Protein AF-0000000082892332 (afdb_homodimer)

Radius of gyration: 16.57 Å; Cα contacts (8 Å, |Δi|>4): 359; chains: 2; bounding box: 35×55×34 Å

Foldseek 3Di:
DPPPDWDKFWPDFQADPVVVVVLVVQLVVLVVVDPDQVSSQVSSQVVCCVPPNDDKGKGKALDDDDDDDADGNFWTWMDINRMIMIMGHHDD/DPPPDWDKFWPDFQADPVVVVVLVVQLVVLVVVDPDQVSSQVSSQVVCCVPPNDDKGKGKALDDDDDDDADGNFWTWMDINNMIMIMGHHDD

Nearest PDB structures (foldseek):
  4d07-assembly1_A-2  TM=9.884E-01  e=2.102E-11  Homo sapiens
  7y8w-assembly1_B  TM=9.899E-01  e=2.714E-11  Caenorhabditis elegans
  3brl-assembly1_A-2  TM=9.811E-01  e=4.826E-11  Drosophila melanogaster
  7y8w-assembly4_R  TM=9.835E-01  e=5.846E-11  Caenorhabditis elegans
  3rjs-assembly1_A-2  TM=9.698E-01  e=1.259E-10  Toxoplasma gondii

InterPro domains:
  IPR001372 Dynein light chain, type 1/2 [PF01221] (8-90)
  IPR001372 Dynein light chain, type 1/2 [PTHR11886] (8-89)
  IPR001372 Dynein light chain, type 1/2 [SM01375] (3-90)
  IPR019763 Dynein light chain, type 1/2, conserved site [PS01239] (57-71)
  IPR037177 Dynein light chain superfamily [G3DSA:3.30.740.10] (4-91)
  IPR037177 Dynein light chain superfamily [SSF54648] (8-91)

Organism: Panagrellus redivivus (NCBI:txid6233)

pLDDT: mean 93.54, std 12.53, range [34.97, 98.81]

Sequence (184 aa):
MSTGNDRIEIKETDMSPDMVKTVVDIVRIARQIHFLDKDVAAHVKDKIEDIYGSPWHVVVGKSFGSRVSYEANYFMLLKINNINVMIFKCGYMSTGNDRIEIKETDMSPDMVKTVVDIVRIARQIHFLDKDVAAHVKDKIEDIYGSPWHVVVGKSFGSRVSYEANYFMLLKINNINVMIFKCGY

Secondary structure (DSSP, 8-state):
-------EEEEEE-S-HHHHHHHHHHHHHHHHH--SHHHHHHHHHHHHHHHH-S-EEEEEEEEEEEE----TT-EEEEEETTEEEEEEE---/-------EEEEEE-S-HHHHHHHHHHHHHHHHH--SHHHHHHHHHHHHHHHH-S-EEEEEEEEEEEE----TT-EEEEEETTEEEEEEE---

Solvent-accessible surface area (backbone atoms only — not comparable to full-atom values): 9622 Å² total; per-residue (Å²): 129,85,80,69,80,72,51,72,44,79,76,45,70,56,41,51,73,69,54,45,55,53,52,50,50,44,47,52,52,25,55,73,76,32,84,50,40,38,54,26,13,42,47,37,34,53,54,49,30,72,74,70,50,76,57,45,33,19,39,19,27,72,37,69,20,54,31,74,66,59,36,87,52,33,38,39,32,31,32,49,74,76,27,37,39,37,40,35,25,56,72,92,126,85,81,70,81,75,52,72,44,79,75,46,69,55,41,52,73,66,54,46,54,53,52,51,51,44,48,52,51,24,56,73,75,32,85,52,39,38,54,24,13,43,48,38,36,53,53,48,30,72,72,71,50,77,57,46,33,20,39,19,28,71,38,68,21,54,29,74,66,58,36,86,54,33,36,37,33,33,32,50,74,75,28,37,39,36,39,34,25,56,73,90

Structure (mmCIF, N/CA/C/O backbone):
data_AF-0000000082892332-model_v1
#
loop_
_entity.id
_entity.type
_entity.pdbx_description
1 polymer 'Dynein light chain'
#
loop_
_atom_site.group_PDB
_atom_site.id
_atom_site.type_symbol
_atom_site.label_atom_id
_atom_site.label_alt_id
_atom_site.label_comp_id
_atom_site.label_asym_id
_atom_site.label_entity_id
_atom_site.label_seq_id
_atom_site.pdbx_PDB_ins_code
_atom_site.Cartn_x
_atom_site.Cartn_y
_atom_site.Cartn_z
_atom_site.occupancy
_atom_site.B_iso_or_equiv
_atom_site.auth_seq_id
_atom_site.auth_comp_id
_atom_site.auth_asym_id
_atom_site.au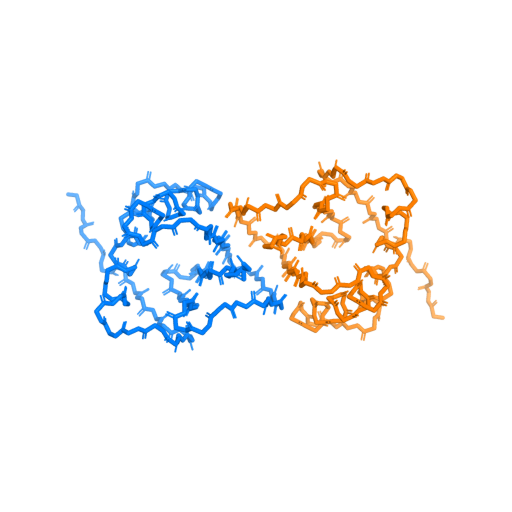th_atom_id
_atom_site.pdbx_PDB_model_num
ATOM 1 N N . MET A 1 1 ? -17.516 26.547 7.738 1 34.97 1 MET A N 1
ATOM 2 C CA . MET A 1 1 ? -16.922 25.328 7.199 1 34.97 1 MET A CA 1
ATOM 3 C C . MET A 1 1 ? -16.297 24.484 8.312 1 34.97 1 MET A C 1
ATOM 5 O O . MET A 1 1 ? -15.375 24.938 8.984 1 34.97 1 MET A O 1
ATOM 9 N N . SER A 1 2 ? -16.875 23.703 9.07 1 40.22 2 SER A N 1
ATOM 10 C CA . SER A 1 2 ? -16.562 23.25 10.422 1 40.22 2 SER A CA 1
ATOM 11 C C . SER A 1 2 ? -15.172 22.609 10.477 1 40.22 2 SER A C 1
ATOM 13 O O . SER A 1 2 ? -14.859 21.719 9.68 1 40.22 2 SER A O 1
ATOM 15 N N . THR A 1 3 ? -14.016 23.219 10.703 1 45.59 3 THR A N 1
ATOM 16 C CA . THR A 1 3 ? -12.602 22.906 10.891 1 45.59 3 THR A CA 1
ATOM 17 C C . THR A 1 3 ? -12.43 21.594 11.648 1 45.59 3 THR A C 1
ATOM 19 O O . THR A 1 3 ? -12.336 21.594 12.883 1 45.59 3 THR A O 1
ATOM 22 N N . GLY A 1 4 ? -13.344 20.672 11.578 1 51.81 4 GLY A N 1
ATOM 23 C CA . GLY A 1 4 ? -13.422 19.484 12.398 1 51.81 4 GLY A CA 1
ATOM 24 C C . GLY A 1 4 ? -12.07 18.828 12.641 1 51.81 4 GLY A C 1
ATOM 25 O O . GLY A 1 4 ? -11.18 18.906 11.789 1 51.81 4 GLY A O 1
ATOM 26 N N . ASN A 1 5 ? -11.609 18.781 13.891 1 75 5 ASN A N 1
ATOM 27 C CA . ASN A 1 5 ? -10.328 18.344 14.422 1 75 5 ASN A CA 1
ATOM 28 C C . ASN A 1 5 ? -10.023 16.906 14.062 1 75 5 ASN A C 1
ATOM 30 O O . ASN A 1 5 ? -10.711 15.984 14.516 1 75 5 ASN A O 1
ATOM 34 N N . ASP A 1 6 ? -9.398 16.703 12.812 1 86.81 6 ASP A N 1
ATOM 35 C CA . ASP A 1 6 ? -8.953 15.352 12.477 1 86.81 6 ASP A CA 1
ATOM 36 C C . ASP A 1 6 ? -8.109 14.758 13.602 1 86.81 6 ASP A C 1
ATOM 38 O O . ASP A 1 6 ? -7.328 15.469 14.242 1 86.81 6 ASP A O 1
ATOM 42 N N . ARG A 1 7 ? -8.547 13.578 14.008 1 93 7 ARG A N 1
ATOM 43 C CA . ARG A 1 7 ? -7.688 12.82 14.922 1 93 7 ARG A CA 1
ATOM 44 C C . ARG A 1 7 ? -6.566 12.125 14.156 1 93 7 ARG A C 1
ATOM 46 O O . ARG A 1 7 ? -6.82 11.328 13.25 1 93 7 ARG A O 1
ATOM 53 N N . ILE A 1 8 ? -5.387 12.562 14.469 1 96.38 8 ILE A N 1
ATOM 54 C CA . ILE A 1 8 ? -4.223 11.992 13.797 1 96.38 8 ILE A CA 1
ATOM 55 C C . ILE A 1 8 ? -3.389 11.195 14.797 1 96.38 8 ILE A C 1
ATOM 57 O O . ILE A 1 8 ? -3.1 11.672 15.898 1 96.38 8 ILE A O 1
ATOM 61 N N . GLU A 1 9 ? -3.17 10.016 14.469 1 97.81 9 GLU A N 1
ATOM 62 C CA . GLU A 1 9 ? -2.305 9.141 15.258 1 97.81 9 GLU A CA 1
ATOM 63 C C . GLU A 1 9 ? -1.145 8.617 14.414 1 97.81 9 GLU A C 1
ATOM 65 O O . GLU A 1 9 ? -1.356 7.938 13.406 1 97.81 9 GLU A O 1
ATOM 70 N N . ILE A 1 10 ? 0.061 8.906 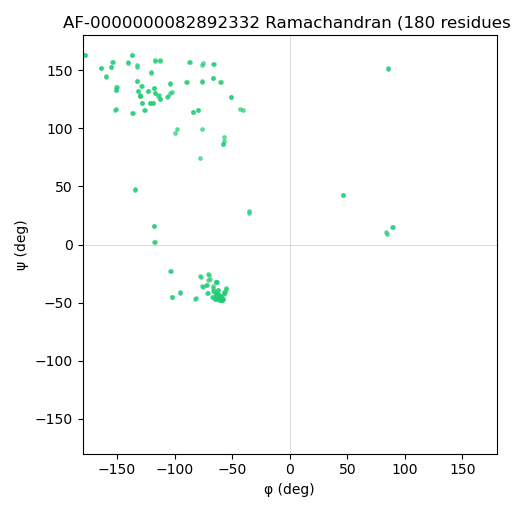14.875 1 98.06 10 ILE A N 1
ATOM 71 C CA . ILE A 1 10 ? 1.228 8.344 14.203 1 98.06 10 ILE A CA 1
ATOM 72 C C . ILE A 1 10 ? 1.502 6.938 14.734 1 98.06 10 ILE A C 1
ATOM 74 O O . ILE A 1 10 ? 1.849 6.766 15.906 1 98.06 10 ILE A O 1
ATOM 78 N N . LYS A 1 11 ? 1.332 6.016 13.867 1 97.94 11 LYS A N 1
ATOM 79 C CA . LYS A 1 11 ? 1.53 4.629 14.281 1 97.94 11 LYS A CA 1
ATOM 80 C C . LYS A 1 11 ? 3.01 4.254 14.266 1 97.94 11 LYS A C 1
ATOM 82 O O . LYS A 1 11 ? 3.492 3.562 15.164 1 97.94 11 LYS A O 1
ATOM 87 N N . GLU A 1 12 ? 3.717 4.602 13.211 1 98 12 GLU A N 1
ATOM 88 C CA . GLU A 1 12 ? 5.141 4.336 13.031 1 98 12 GLU A CA 1
ATOM 89 C C . GLU A 1 12 ? 5.797 5.398 12.156 1 98 12 GLU A C 1
ATOM 91 O O . GLU A 1 12 ? 5.219 5.828 11.156 1 98 12 GLU A O 1
ATOM 96 N N . THR A 1 13 ? 7.043 5.887 12.609 1 98.5 13 THR A N 1
ATOM 97 C CA . THR A 1 13 ? 7.793 6.781 11.734 1 98.5 13 THR A CA 1
ATOM 98 C C . THR A 1 13 ? 9.273 6.793 12.125 1 98.5 13 THR A C 1
ATOM 100 O O . THR A 1 13 ? 9.617 6.617 13.289 1 98.5 13 THR A O 1
ATOM 103 N N . ASP A 1 14 ? 10.109 6.918 11.094 1 98 14 ASP A N 1
ATOM 104 C CA . ASP A 1 14 ? 11.516 7.215 11.359 1 98 14 ASP A CA 1
ATOM 105 C C . ASP A 1 14 ? 11.922 8.555 10.75 1 98 14 ASP A C 1
ATOM 107 O O . ASP A 1 14 ? 13.117 8.82 10.57 1 98 14 ASP A O 1
ATOM 111 N N . MET A 1 15 ? 10.891 9.359 10.398 1 97.94 15 MET A N 1
ATOM 112 C CA . MET A 1 15 ? 11.125 10.703 9.875 1 97.94 15 MET A CA 1
ATOM 113 C C . MET A 1 15 ? 11.516 11.664 10.992 1 97.94 15 MET A C 1
ATOM 115 O O . MET A 1 15 ? 11.195 11.422 12.164 1 97.94 15 MET A O 1
ATOM 119 N N . SER A 1 16 ? 12.195 12.711 10.602 1 98.19 16 SER A N 1
ATOM 120 C CA . SER A 1 16 ? 12.484 13.766 11.57 1 98.19 16 SER A CA 1
ATOM 121 C C . SER A 1 16 ? 11.211 14.477 12.016 1 98.19 16 SER A C 1
ATOM 123 O O . SER A 1 16 ? 10.219 14.492 11.281 1 98.19 16 SER A O 1
ATOM 125 N N . PRO A 1 17 ? 11.227 15.078 13.227 1 97.94 17 PRO A N 1
ATOM 126 C CA . PRO A 1 17 ? 10.047 15.797 13.711 1 97.94 17 PRO A CA 1
ATOM 127 C C . PRO A 1 17 ? 9.57 16.875 12.742 1 97.94 17 PRO A C 1
ATOM 129 O O . PRO A 1 17 ? 8.367 17.047 12.555 1 97.94 17 PRO A O 1
ATOM 132 N N . ASP A 1 18 ? 10.5 17.516 12.156 1 98.06 18 ASP A N 1
ATOM 133 C CA . ASP A 1 18 ? 10.125 18.562 11.211 1 98.06 18 ASP A CA 1
ATOM 134 C C . ASP A 1 18 ? 9.438 17.969 9.984 1 98.06 18 ASP A C 1
ATOM 136 O O . ASP A 1 18 ? 8.445 18.516 9.5 1 98.06 18 ASP A O 1
ATOM 140 N N . MET A 1 19 ? 9.977 16.906 9.445 1 98.12 19 MET A N 1
ATOM 141 C CA . MET A 1 19 ? 9.367 16.234 8.297 1 98.12 19 MET A CA 1
ATOM 142 C C . MET A 1 19 ? 7.988 15.688 8.656 1 98.12 19 MET A C 1
ATOM 144 O O . MET A 1 19 ? 7.047 15.789 7.871 1 98.12 19 MET A O 1
ATOM 148 N N . VAL A 1 20 ? 7.875 15.172 9.852 1 98.38 20 VAL A N 1
ATOM 149 C CA . VAL A 1 20 ? 6.605 14.633 10.328 1 98.38 20 VAL A CA 1
ATOM 150 C C . VAL A 1 20 ? 5.539 15.727 10.297 1 98.38 20 VAL A C 1
ATOM 152 O O . VAL A 1 20 ? 4.434 15.508 9.797 1 98.38 20 VAL A O 1
ATOM 155 N N . LYS A 1 21 ? 5.863 16.844 10.805 1 98.12 21 LYS A N 1
ATOM 156 C CA . LYS A 1 21 ? 4.914 17.953 10.828 1 98.12 21 LYS A CA 1
ATOM 157 C C . LYS A 1 21 ? 4.457 18.312 9.414 1 98.12 21 LYS A C 1
ATOM 159 O O . LYS A 1 21 ? 3.262 18.5 9.172 1 98.12 21 LYS A O 1
ATOM 164 N N . THR A 1 22 ? 5.465 18.406 8.586 1 98.25 22 THR A N 1
ATOM 165 C CA . THR A 1 22 ? 5.172 18.75 7.199 1 98.25 22 THR A CA 1
ATOM 166 C C . THR A 1 22 ? 4.27 17.703 6.551 1 98.25 22 THR A C 1
ATOM 168 O O . THR A 1 22 ? 3.258 18.047 5.938 1 98.25 22 THR A O 1
ATOM 171 N N . VAL A 1 23 ? 4.566 16.438 6.691 1 98.38 23 VAL A N 1
ATOM 172 C CA . VAL A 1 23 ? 3.842 15.336 6.059 1 98.38 23 VAL A CA 1
ATOM 173 C C . VAL A 1 23 ? 2.43 15.242 6.633 1 98.38 23 VAL A C 1
ATOM 175 O O . VAL A 1 23 ? 1.464 15.039 5.895 1 98.38 23 VAL A O 1
ATOM 178 N N . VAL A 1 24 ? 2.312 15.438 7.914 1 98.25 24 VAL A N 1
ATOM 179 C CA . VAL A 1 24 ? 1.006 15.406 8.562 1 98.25 24 VAL A CA 1
ATOM 180 C C . VAL A 1 24 ? 0.117 16.5 7.984 1 98.25 24 VAL A C 1
ATOM 182 O O . VAL A 1 24 ? -1.061 16.266 7.699 1 98.25 24 VAL A O 1
ATOM 185 N N . ASP A 1 25 ? 0.668 17.641 7.809 1 98.06 25 ASP A N 1
ATOM 186 C CA . ASP A 1 25 ? -0.097 18.75 7.238 1 98.06 25 ASP A CA 1
ATOM 187 C C . ASP A 1 25 ? -0.543 18.438 5.812 1 98.06 25 ASP A C 1
ATOM 189 O O . ASP A 1 25 ? -1.674 18.734 5.426 1 98.06 25 ASP A O 1
ATOM 193 N N . ILE A 1 26 ? 0.342 17.875 5.082 1 98.38 26 ILE A N 1
ATOM 194 C CA . ILE A 1 26 ? 0.024 17.484 3.711 1 98.38 26 ILE A CA 1
ATOM 195 C C . ILE A 1 26 ? -1.134 16.5 3.705 1 98.38 26 ILE A C 1
ATOM 197 O O . ILE A 1 26 ? -2.076 16.625 2.922 1 98.38 26 ILE A O 1
ATOM 201 N N . VAL A 1 27 ? -1.093 15.484 4.578 1 98.38 27 VAL A N 1
ATOM 202 C CA . VAL A 1 27 ? -2.113 14.445 4.652 1 98.38 27 VAL A CA 1
ATOM 203 C C . VAL A 1 27 ? -3.449 15.062 5.062 1 98.38 27 VAL A C 1
ATOM 205 O O . VAL A 1 27 ? -4.492 14.719 4.5 1 98.38 27 VAL A O 1
ATOM 208 N N . ARG A 1 28 ? -3.359 15.953 6.012 1 97.44 28 ARG A N 1
ATOM 209 C CA . ARG A 1 28 ? -4.562 16.625 6.492 1 97.44 28 ARG A CA 1
ATOM 210 C C . ARG A 1 28 ? -5.258 17.375 5.363 1 97.44 28 ARG A C 1
ATOM 212 O O . ARG A 1 28 ? -6.469 17.25 5.18 1 97.44 28 ARG A O 1
ATOM 219 N N . ILE A 1 29 ? -4.496 18.094 4.637 1 97.44 29 ILE A N 1
ATOM 220 C CA . ILE A 1 29 ? -5.039 18.891 3.535 1 97.44 29 ILE A CA 1
ATOM 221 C C . ILE A 1 29 ? -5.613 17.953 2.471 1 97.44 29 ILE A C 1
ATOM 223 O O . ILE A 1 29 ? -6.727 18.156 1.985 1 97.44 29 ILE A O 1
ATOM 227 N N . ALA A 1 30 ? -4.875 16.906 2.102 1 97.88 30 ALA A N 1
ATOM 228 C CA . ALA A 1 30 ? -5.32 15.953 1.089 1 97.88 30 ALA A CA 1
ATOM 229 C C . ALA A 1 30 ? -6.656 15.328 1.472 1 97.88 30 ALA A C 1
ATOM 231 O O . ALA A 1 30 ? -7.539 15.164 0.624 1 97.88 30 ALA A O 1
ATOM 232 N N . ARG A 1 31 ? -6.773 15.008 2.771 1 96.31 31 ARG A N 1
ATOM 233 C CA . ARG A 1 31 ? -7.984 14.352 3.256 1 96.31 31 ARG A CA 1
ATOM 234 C C . ARG A 1 31 ? -9.172 15.305 3.244 1 96.31 31 ARG A C 1
ATOM 236 O O . ARG A 1 31 ? -10.32 14.883 3.156 1 96.31 31 ARG A O 1
ATOM 243 N N . GLN A 1 32 ? -8.891 16.578 3.344 1 94.88 32 GLN A N 1
ATOM 244 C CA . GLN A 1 32 ? -9.938 17.594 3.342 1 94.88 32 GLN A CA 1
ATOM 245 C C . GLN A 1 32 ? -10.461 17.844 1.931 1 94.88 32 GLN A C 1
ATOM 247 O O . GLN A 1 32 ? -11.648 18.125 1.742 1 94.88 32 GLN A O 1
ATOM 252 N N . ILE A 1 33 ? -9.617 17.625 0.946 1 95.62 33 ILE A N 1
ATOM 253 C CA . ILE A 1 33 ? -9.969 18.047 -0.402 1 95.62 33 ILE A CA 1
ATOM 254 C C . ILE A 1 33 ? -10.414 16.844 -1.229 1 95.62 33 ILE A C 1
ATOM 256 O O . ILE A 1 33 ? -11.086 17 -2.25 1 95.62 33 ILE A O 1
ATOM 260 N N . HIS A 1 34 ? -10 15.656 -0.837 1 96.81 34 HIS A N 1
ATOM 261 C CA . HIS A 1 34 ? -10.32 14.469 -1.618 1 96.81 34 HIS A CA 1
ATOM 262 C C . HIS A 1 34 ? -11.117 13.461 -0.792 1 96.81 34 HIS A C 1
ATOM 264 O O . HIS A 1 34 ? -10.844 13.273 0.396 1 96.81 34 HIS A O 1
ATOM 270 N N . PHE A 1 35 ? -11.945 12.766 -1.437 1 94.62 35 PHE A N 1
ATOM 271 C CA . PHE A 1 35 ? -12.766 11.773 -0.757 1 94.62 35 PHE A CA 1
ATOM 272 C C . PHE A 1 35 ? -12.219 10.367 -0.98 1 94.62 35 PHE A C 1
ATOM 274 O O . PHE A 1 35 ? -12.133 9.57 -0.04 1 94.62 35 PHE A O 1
ATOM 281 N N . LEU A 1 36 ? -11.867 10.086 -2.215 1 96.38 36 LEU A N 1
ATOM 282 C CA . LEU A 1 36 ? -11.406 8.7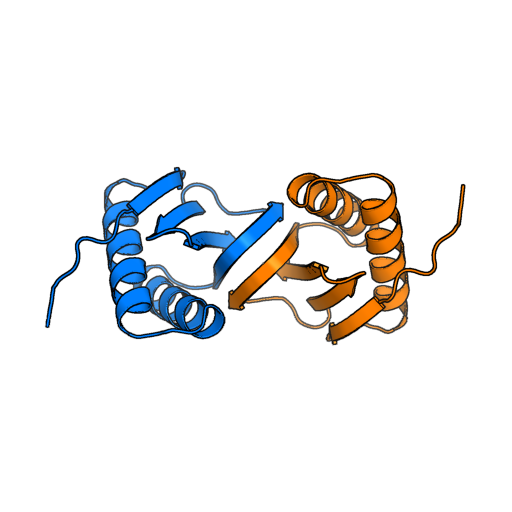5 -2.553 1 96.38 36 LEU A CA 1
ATOM 283 C C . LEU A 1 36 ? -9.977 8.531 -2.08 1 96.38 36 LEU A C 1
ATOM 285 O O . LEU A 1 36 ? -9.133 9.414 -2.215 1 96.38 36 LEU A O 1
ATOM 289 N N . ASP A 1 37 ? -9.727 7.41 -1.595 1 97.56 37 ASP A N 1
ATOM 290 C CA . ASP A 1 37 ? -8.406 7.047 -1.079 1 97.56 37 ASP A CA 1
ATOM 291 C C . ASP A 1 37 ? -7.336 7.223 -2.15 1 97.56 37 ASP A C 1
ATOM 293 O O . ASP A 1 37 ? -6.258 7.754 -1.876 1 97.56 37 ASP A O 1
ATOM 297 N N . LYS A 1 38 ? -7.629 6.82 -3.367 1 97.62 38 LYS A N 1
ATOM 298 C CA . LYS A 1 38 ? -6.637 6.914 -4.438 1 97.62 38 LYS A CA 1
ATOM 299 C C . LYS A 1 38 ? -6.281 8.367 -4.734 1 97.62 38 LYS A C 1
ATOM 301 O O . LYS A 1 38 ? -5.137 8.672 -5.078 1 97.62 38 LYS A O 1
ATOM 306 N N . ASP A 1 39 ? -7.184 9.289 -4.59 1 98.44 39 ASP A N 1
ATOM 307 C CA . ASP A 1 39 ? -6.934 10.711 -4.84 1 98.44 39 ASP A CA 1
ATOM 308 C C . ASP A 1 39 ? -6.133 11.336 -3.699 1 98.44 39 ASP A C 1
ATOM 310 O O . ASP A 1 39 ? -5.277 12.188 -3.932 1 98.44 39 ASP A O 1
ATOM 314 N N . VAL A 1 40 ? -6.43 10.867 -2.496 1 98.5 40 VAL A N 1
ATOM 315 C CA . VAL A 1 40 ? -5.633 11.305 -1.358 1 98.5 40 VAL A CA 1
ATOM 316 C C . VAL A 1 40 ? -4.18 10.867 -1.544 1 98.5 40 VAL A C 1
ATOM 318 O O . VAL A 1 40 ? -3.258 11.672 -1.396 1 98.5 40 VAL A O 1
ATOM 321 N N . ALA A 1 41 ? -4.047 9.656 -1.967 1 98.75 41 ALA A N 1
ATOM 322 C CA . ALA A 1 41 ? -2.707 9.117 -2.182 1 98.75 41 ALA A CA 1
ATOM 323 C C . ALA A 1 41 ? -1.959 9.906 -3.252 1 98.75 41 ALA A C 1
ATOM 325 O O . ALA A 1 41 ? -0.786 10.242 -3.078 1 98.75 41 ALA A O 1
ATOM 326 N N . ALA A 1 42 ? -2.643 10.219 -4.305 1 98.62 42 ALA A N 1
ATOM 327 C CA . ALA A 1 42 ? -2.029 10.961 -5.406 1 98.62 42 ALA A CA 1
ATOM 328 C C . ALA A 1 42 ? -1.601 12.352 -4.961 1 98.62 42 ALA A C 1
ATOM 330 O O . ALA A 1 42 ? -0.488 12.797 -5.258 1 98.62 42 ALA A O 1
ATOM 331 N N . HIS A 1 43 ? -2.461 12.945 -4.223 1 98.75 43 HIS A N 1
ATOM 332 C CA . HIS A 1 43 ? -2.18 14.297 -3.75 1 98.75 43 HIS A CA 1
ATOM 333 C C . HIS A 1 43 ? -0.983 14.312 -2.805 1 98.75 43 HIS A C 1
ATOM 335 O O . HIS A 1 43 ? -0.078 15.133 -2.955 1 98.75 43 HIS A O 1
ATOM 341 N N . VAL A 1 44 ? -0.958 13.406 -1.88 1 98.75 44 VAL A N 1
ATOM 342 C CA . VAL A 1 44 ? 0.12 13.336 -0.898 1 98.75 44 VAL A CA 1
ATOM 343 C C . VAL A 1 44 ? 1.445 13.062 -1.603 1 98.75 44 VAL A C 1
ATOM 345 O O . VAL A 1 44 ? 2.449 13.727 -1.338 1 98.75 44 VAL A O 1
ATOM 348 N N . LYS A 1 45 ? 1.396 12.117 -2.486 1 98.44 45 LYS A N 1
ATOM 349 C CA . LYS A 1 45 ? 2.617 11.766 -3.209 1 98.44 45 LYS A CA 1
ATOM 350 C C . LYS A 1 45 ? 3.162 12.969 -3.979 1 98.44 45 LYS A C 1
ATOM 352 O O . LYS A 1 45 ? 4.355 13.266 -3.908 1 98.44 45 LYS A O 1
ATOM 357 N N . ASP A 1 46 ? 2.295 13.633 -4.688 1 98.38 46 ASP A N 1
ATOM 358 C CA . ASP A 1 46 ? 2.707 14.781 -5.492 1 98.38 46 ASP A CA 1
ATOM 359 C C . ASP A 1 46 ? 3.332 15.867 -4.621 1 98.38 46 ASP A C 1
ATOM 361 O O . ASP A 1 46 ? 4.398 16.391 -4.941 1 98.38 46 ASP A O 1
ATOM 365 N N . LYS A 1 47 ? 2.74 16.156 -3.535 1 98.56 47 LYS A N 1
ATOM 366 C CA . LYS A 1 47 ? 3.201 17.25 -2.68 1 98.56 47 LYS A CA 1
ATOM 367 C C . LYS A 1 47 ? 4.512 16.891 -1.987 1 98.56 47 LYS A C 1
ATOM 369 O O . LYS A 1 47 ? 5.418 17.719 -1.895 1 98.56 47 LYS A O 1
ATOM 374 N N . ILE A 1 48 ? 4.613 15.695 -1.521 1 98.19 48 ILE A N 1
ATOM 375 C CA . ILE A 1 48 ? 5.828 15.281 -0.824 1 98.19 48 ILE A CA 1
ATOM 376 C C . ILE A 1 48 ? 7 15.242 -1.804 1 98.19 48 ILE A C 1
ATOM 378 O O . ILE A 1 48 ? 8.125 15.594 -1.445 1 98.19 48 ILE A O 1
ATOM 382 N N . GLU A 1 49 ? 6.691 14.859 -2.979 1 97.12 49 GLU A N 1
ATOM 383 C CA . GLU A 1 49 ? 7.754 14.805 -3.98 1 97.12 49 GLU A CA 1
ATOM 384 C C . GLU A 1 49 ? 8.195 16.203 -4.391 1 97.12 49 GLU A C 1
ATOM 386 O O . GLU A 1 49 ? 9.367 16.422 -4.707 1 97.12 49 GLU A O 1
ATOM 391 N N . ASP A 1 50 ? 7.309 17.109 -4.344 1 98.06 50 ASP A N 1
ATOM 392 C CA . ASP A 1 50 ? 7.648 18.5 -4.617 1 98.06 50 ASP A CA 1
ATOM 393 C C . ASP A 1 50 ? 8.633 19.047 -3.582 1 98.06 50 ASP A C 1
ATOM 395 O O . ASP A 1 50 ? 9.492 19.875 -3.904 1 98.06 50 ASP A O 1
ATOM 399 N N . ILE A 1 51 ? 8.484 18.547 -2.422 1 97.69 51 ILE A N 1
ATOM 400 C CA . ILE A 1 51 ? 9.234 19.109 -1.302 1 97.69 51 ILE A CA 1
ATOM 401 C C . ILE A 1 51 ? 10.516 18.312 -1.084 1 97.69 51 ILE A C 1
ATOM 403 O O . ILE A 1 51 ? 11.578 18.891 -0.859 1 97.69 51 ILE A O 1
ATOM 407 N N . TYR A 1 52 ? 10.406 16.953 -1.198 1 95.94 52 TYR A N 1
ATOM 408 C CA . TYR A 1 52 ? 11.523 16.125 -0.736 1 95.94 52 TYR A CA 1
ATOM 409 C C . TYR A 1 52 ? 12.133 15.336 -1.886 1 95.94 52 TYR A C 1
ATOM 411 O O . TYR A 1 52 ? 13.055 14.547 -1.682 1 95.94 52 TYR A O 1
ATOM 419 N N . GLY A 1 53 ? 11.68 15.477 -3.104 1 94.88 53 GLY A N 1
ATOM 420 C CA . GLY A 1 53 ? 12.242 14.797 -4.258 1 94.88 53 GLY A CA 1
ATOM 421 C C . GLY A 1 53 ? 11.68 13.398 -4.453 1 94.88 53 GLY A C 1
ATOM 422 O O . GLY A 1 53 ? 11.359 12.711 -3.48 1 94.88 53 GLY A O 1
ATOM 423 N N . SER A 1 54 ? 11.625 12.875 -5.621 1 93.12 54 SER A N 1
ATOM 424 C CA . SER A 1 54 ? 11.07 11.578 -5.988 1 93.12 54 SER A CA 1
ATOM 425 C C . SER A 1 54 ? 12.117 10.477 -5.852 1 93.12 54 SER A C 1
ATOM 427 O O . SER A 1 54 ? 13.32 10.75 -5.828 1 93.12 54 SER A O 1
ATOM 429 N N . PRO A 1 55 ? 11.68 9.273 -5.699 1 94 55 PRO A N 1
ATOM 430 C CA . PRO A 1 55 ? 10.32 8.734 -5.77 1 94 55 PRO A CA 1
ATOM 431 C C . PRO A 1 55 ? 9.734 8.43 -4.391 1 94 55 PRO A C 1
ATOM 433 O O . PRO A 1 55 ? 10.461 7.98 -3.496 1 94 55 PRO A O 1
ATOM 436 N N . TRP A 1 56 ? 8.492 8.727 -4.152 1 96.56 56 TRP A N 1
ATOM 437 C CA . TRP A 1 56 ? 7.742 8.344 -2.957 1 96.56 56 TRP A CA 1
ATOM 438 C C . TRP A 1 56 ? 6.566 7.441 -3.314 1 96.56 56 TRP A C 1
ATOM 440 O O . TRP A 1 56 ? 6.133 7.406 -4.469 1 96.56 56 TRP A O 1
ATOM 450 N N . HIS A 1 57 ? 6.086 6.676 -2.354 1 97.88 57 HIS A N 1
ATOM 451 C CA . HIS A 1 57 ? 4.926 5.797 -2.477 1 97.88 57 HIS A CA 1
ATOM 452 C C . HIS A 1 57 ? 3.928 6.043 -1.351 1 97.88 57 HIS A C 1
ATOM 454 O O . HIS A 1 57 ? 4.32 6.234 -0.198 1 97.88 57 HIS A O 1
ATOM 460 N N . VAL A 1 58 ? 2.721 6.09 -1.69 1 98.56 58 VAL A N 1
ATOM 461 C CA . VAL A 1 58 ? 1.689 6.379 -0.699 1 98.56 58 VAL A CA 1
ATOM 462 C C . VAL A 1 58 ? 0.553 5.367 -0.826 1 98.56 58 VAL A C 1
ATOM 464 O O . VAL A 1 58 ? 0.096 5.074 -1.934 1 98.56 58 VAL A O 1
ATOM 467 N N . VAL A 1 59 ? 0.138 4.809 0.263 1 98.75 59 VAL A N 1
ATOM 468 C CA . VAL A 1 59 ? -1.018 3.922 0.358 1 98.75 59 VAL A CA 1
ATOM 469 C C . VAL A 1 59 ? -2.008 4.473 1.383 1 98.75 59 VAL A C 1
ATOM 471 O O . VAL A 1 59 ? -1.616 4.867 2.482 1 98.75 59 VAL A O 1
ATOM 474 N N . VAL A 1 60 ? -3.266 4.523 1.017 1 98.75 60 VAL A N 1
ATOM 475 C CA . VAL A 1 60 ? -4.348 5.051 1.844 1 98.75 60 VAL A CA 1
ATOM 476 C C . VAL A 1 60 ? -5.496 4.047 1.892 1 98.75 60 VAL A C 1
ATOM 478 O O . VAL A 1 60 ? -5.957 3.57 0.851 1 98.75 60 VAL A O 1
ATOM 481 N N . GLY A 1 61 ? -5.949 3.697 3.145 1 98.12 61 GLY A N 1
ATOM 482 C CA . GLY A 1 61 ? -7.066 2.768 3.166 1 98.12 61 GLY A CA 1
ATOM 483 C C . GLY A 1 61 ? -7.562 2.463 4.566 1 98.12 61 GLY A C 1
ATOM 484 O O . GLY A 1 61 ? -6.855 2.701 5.547 1 98.12 61 GLY A O 1
ATOM 485 N N . LYS A 1 62 ? -8.734 1.936 4.68 1 96.88 62 LYS A N 1
ATOM 486 C CA . LYS A 1 62 ? -9.359 1.567 5.945 1 96.88 62 LYS A CA 1
ATOM 487 C C . LYS A 1 62 ? -8.695 0.336 6.555 1 96.88 62 LYS A C 1
ATOM 489 O O . LYS A 1 62 ? -8.555 0.24 7.773 1 96.88 62 LYS A O 1
ATOM 494 N N . SER A 1 63 ? -8.281 -0.566 5.613 1 96.12 63 SER A N 1
ATOM 495 C CA . SER A 1 63 ? -7.73 -1.832 6.09 1 96.12 63 SER A CA 1
ATOM 496 C C . SER A 1 63 ? -6.707 -2.395 5.105 1 96.12 63 SER A C 1
ATOM 498 O O . SER A 1 63 ? -7.059 -2.779 3.988 1 96.12 63 SER A O 1
ATOM 500 N N . PHE A 1 64 ? -5.504 -2.471 5.605 1 97.94 64 PHE A N 1
ATOM 501 C CA . PHE A 1 64 ? -4.465 -3.117 4.809 1 97.94 64 PHE A CA 1
ATOM 502 C C . PHE A 1 64 ? -3.264 -3.477 5.672 1 97.94 64 PHE A C 1
ATOM 504 O O . PHE A 1 64 ? -3.041 -2.863 6.719 1 97.94 64 PHE A O 1
ATOM 511 N N . GLY A 1 65 ? -2.596 -4.477 5.266 1 97.81 65 GLY A N 1
ATOM 512 C CA . GLY A 1 65 ? -1.253 -4.82 5.707 1 97.81 65 GLY A CA 1
ATOM 513 C C . GLY A 1 65 ? -0.21 -4.684 4.613 1 97.81 65 GLY A C 1
ATOM 514 O O . GLY A 1 65 ? -0.545 -4.664 3.428 1 97.81 65 GLY A O 1
ATOM 515 N N . SER A 1 66 ? 1.078 -4.547 5.109 1 97.88 66 SER A N 1
ATOM 516 C CA . SER A 1 66 ? 2.092 -4.316 4.082 1 97.88 66 SER A CA 1
ATOM 517 C C . SER A 1 66 ? 3.465 -4.789 4.551 1 97.88 66 SER A C 1
ATOM 519 O O . SER A 1 66 ? 3.67 -5.035 5.742 1 97.88 66 SER A O 1
ATOM 521 N N . ARG A 1 67 ? 4.234 -5.031 3.609 1 97.5 67 ARG A N 1
ATOM 522 C CA . ARG A 1 67 ? 5.676 -5.211 3.777 1 97.5 67 ARG A CA 1
ATOM 523 C C . ARG A 1 67 ? 6.449 -4.492 2.68 1 97.5 67 ARG A C 1
ATOM 525 O O . ARG A 1 67 ? 6.344 -4.844 1.503 1 97.5 67 ARG A O 1
ATOM 532 N N . VAL A 1 68 ? 7.215 -3.414 3.154 1 96.25 68 VAL A N 1
ATOM 533 C CA . VAL A 1 68 ? 7.883 -2.572 2.166 1 96.25 68 VAL A CA 1
ATOM 534 C C . VAL A 1 68 ? 9.336 -2.346 2.58 1 96.25 68 VAL A C 1
ATOM 536 O O . VAL A 1 68 ? 9.68 -2.477 3.758 1 96.25 68 VAL A O 1
ATOM 539 N N . SER A 1 69 ? 10.164 -2.088 1.614 1 93.31 69 SER A N 1
ATOM 540 C CA . SER A 1 69 ? 11.531 -1.635 1.857 1 93.31 69 SER A CA 1
ATOM 541 C C . SER A 1 69 ? 11.68 -0.141 1.589 1 93.31 69 SER A C 1
ATOM 543 O O . SER A 1 69 ? 11.148 0.371 0.6 1 93.31 69 SER A O 1
ATOM 545 N N . TYR A 1 70 ? 12.25 0.57 2.488 1 91.56 70 TYR A N 1
ATOM 546 C CA . TYR A 1 70 ? 12.359 2.018 2.332 1 91.56 70 TYR A CA 1
ATOM 547 C C . TYR A 1 70 ? 13.711 2.518 2.812 1 91.56 70 TYR A C 1
ATOM 549 O O . TYR A 1 70 ? 14.422 1.811 3.527 1 91.56 70 TYR A O 1
ATOM 557 N N . GLU A 1 71 ? 14.125 3.635 2.342 1 91.25 71 GLU A N 1
ATOM 558 C CA . GLU A 1 71 ? 15.297 4.336 2.854 1 91.25 71 GLU A CA 1
ATOM 559 C C . GLU A 1 71 ? 15.07 4.836 4.277 1 91.25 71 GLU A C 1
ATOM 561 O O . GLU A 1 71 ? 13.992 5.344 4.594 1 91.25 71 GLU A O 1
ATOM 566 N N . ALA A 1 72 ? 16.078 4.773 5 1 92.94 72 ALA A N 1
ATOM 567 C CA . ALA A 1 72 ? 15.977 5.215 6.391 1 92.94 72 ALA A CA 1
ATOM 568 C C . ALA A 1 72 ? 15.562 6.684 6.469 1 92.94 72 ALA A C 1
ATOM 570 O O . ALA A 1 72 ? 15.969 7.492 5.629 1 92.94 72 ALA A O 1
ATOM 571 N 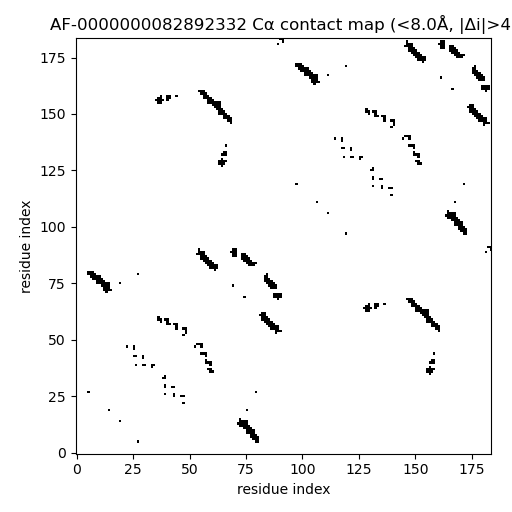N . ASN A 1 73 ? 14.688 7.066 7.395 1 96.12 73 ASN A N 1
ATOM 572 C CA . ASN A 1 73 ? 14.273 8.422 7.738 1 96.12 73 ASN A CA 1
ATOM 573 C C . ASN A 1 73 ? 13.156 8.914 6.824 1 96.12 73 ASN A C 1
ATOM 575 O O . ASN A 1 73 ? 12.812 10.094 6.836 1 96.12 73 ASN A O 1
ATOM 579 N N . TYR A 1 74 ? 12.68 7.879 6.043 1 97.06 74 TYR A N 1
ATOM 580 C CA . TYR A 1 74 ? 11.664 8.312 5.086 1 97.06 74 TYR A CA 1
ATOM 581 C C . TYR A 1 74 ? 10.477 7.359 5.086 1 97.06 74 TYR A C 1
ATOM 583 O O . TYR A 1 74 ? 10 6.953 4.023 1 97.06 74 TYR A O 1
ATOM 591 N N . PHE A 1 75 ? 10.031 7.051 6.262 1 98.12 75 PHE A N 1
ATOM 592 C CA . PHE A 1 75 ? 8.852 6.211 6.418 1 98.12 75 PHE A CA 1
ATOM 593 C C . PHE A 1 75 ? 7.887 6.812 7.438 1 98.12 75 PHE A C 1
ATOM 595 O O . PHE A 1 75 ? 8.305 7.262 8.508 1 98.12 75 PHE A O 1
ATOM 602 N N . MET A 1 76 ? 6.621 6.688 7.094 1 98.69 76 MET A N 1
ATOM 603 C CA . MET A 1 76 ? 5.594 7.066 8.055 1 98.69 76 MET A CA 1
ATOM 604 C C . MET A 1 76 ? 4.316 6.258 7.84 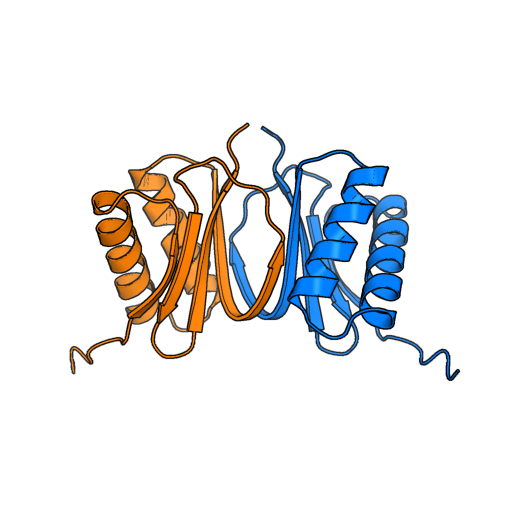1 98.69 76 MET A C 1
ATOM 606 O O . MET A 1 76 ? 3.879 6.078 6.703 1 98.69 76 MET A O 1
ATOM 610 N N . LEU A 1 77 ? 3.783 5.754 8.883 1 98.69 77 LEU A N 1
ATOM 611 C CA . LEU A 1 77 ? 2.432 5.211 8.961 1 98.69 77 LEU A CA 1
ATOM 612 C C . LEU A 1 77 ? 1.591 5.984 9.969 1 98.69 77 LEU A C 1
ATOM 614 O O . LEU A 1 77 ? 1.954 6.078 11.148 1 98.69 77 LEU A O 1
ATOM 618 N N . LEU A 1 78 ? 0.521 6.523 9.539 1 98.62 78 LEU A N 1
ATOM 619 C CA . LEU A 1 78 ? -0.356 7.258 10.445 1 98.62 78 LEU A CA 1
ATOM 620 C C . LEU A 1 78 ? -1.819 6.922 10.172 1 98.62 78 LEU A C 1
ATOM 622 O O . LEU A 1 78 ? -2.143 6.309 9.156 1 98.62 78 LEU A O 1
ATOM 626 N N . LYS A 1 79 ? -2.6 7.266 11.141 1 98 79 LYS A N 1
ATOM 627 C CA . LYS A 1 79 ? -4.055 7.176 11.039 1 98 79 LYS A CA 1
ATOM 628 C C . LYS A 1 79 ? -4.699 8.555 11.148 1 98 79 LYS A C 1
ATOM 630 O O . LYS A 1 79 ? -4.352 9.336 12.031 1 98 79 LYS A O 1
ATOM 635 N N . ILE A 1 80 ? -5.625 8.82 10.141 1 97.06 80 ILE A N 1
ATOM 636 C CA . ILE A 1 80 ? -6.402 10.047 10.195 1 97.06 80 ILE A CA 1
ATOM 637 C C . ILE A 1 80 ? -7.895 9.719 10.102 1 97.06 80 ILE A C 1
ATOM 639 O O . ILE A 1 80 ? -8.359 9.219 9.078 1 97.06 80 ILE A O 1
ATOM 643 N N . ASN A 1 81 ? -8.68 10 11.133 1 94.12 81 ASN A N 1
ATOM 644 C CA . ASN A 1 81 ? -10.109 9.719 11.227 1 94.12 81 ASN A CA 1
ATOM 645 C C . ASN A 1 81 ? -10.422 8.297 10.766 1 94.12 81 ASN A C 1
ATOM 647 O O . ASN A 1 81 ? -11.289 8.094 9.914 1 94.12 81 ASN A O 1
ATOM 651 N N . ASN A 1 82 ? -9.758 7.328 11.055 1 93.94 82 ASN A N 1
ATOM 652 C CA . ASN A 1 82 ? -10.016 5.902 10.867 1 93.94 82 ASN A CA 1
ATOM 653 C C . ASN A 1 82 ? -9.484 5.414 9.523 1 93.94 82 ASN A C 1
ATOM 655 O O . ASN A 1 82 ? -9.93 4.383 9.016 1 93.94 82 ASN A O 1
ATOM 659 N N . ILE A 1 83 ? -8.672 6.18 8.938 1 96.81 83 ILE A N 1
ATO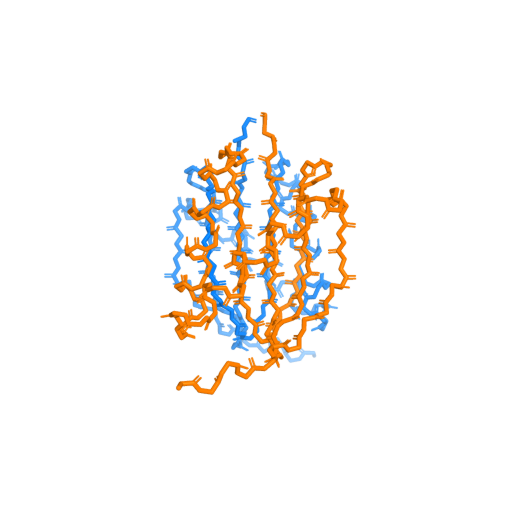M 660 C CA . ILE A 1 83 ? -8.031 5.793 7.688 1 96.81 83 ILE A CA 1
ATOM 661 C C . ILE A 1 83 ? -6.516 5.734 7.879 1 96.81 83 ILE A C 1
ATOM 663 O O . ILE A 1 83 ? -5.93 6.637 8.484 1 96.81 83 ILE A O 1
ATOM 667 N N . ASN A 1 84 ? -5.953 4.676 7.363 1 98.31 84 ASN A N 1
ATOM 668 C CA . ASN A 1 84 ? -4.5 4.543 7.438 1 98.31 84 ASN A CA 1
ATOM 669 C C . ASN A 1 84 ? -3.822 5.172 6.223 1 98.31 84 ASN A C 1
ATOM 671 O O . ASN A 1 84 ? -4.309 5.043 5.098 1 98.31 84 ASN A O 1
ATOM 675 N N . VAL A 1 85 ? -2.713 5.84 6.48 1 98.75 85 VAL A N 1
ATOM 676 C CA . VAL A 1 85 ? -1.869 6.398 5.43 1 98.75 85 VAL A CA 1
ATOM 677 C C . VAL A 1 85 ? -0.423 5.949 5.633 1 98.75 85 VAL A C 1
ATOM 679 O O . VAL A 1 85 ? 0.164 6.191 6.691 1 98.75 85 VAL A O 1
ATOM 682 N N . MET A 1 86 ? 0.093 5.293 4.609 1 98.81 86 MET A N 1
ATOM 683 C CA . MET A 1 86 ? 1.496 4.887 4.625 1 98.81 86 MET A CA 1
ATOM 684 C C . MET A 1 86 ? 2.287 5.613 3.545 1 98.81 86 MET A C 1
ATOM 686 O O . MET A 1 86 ? 1.873 5.648 2.385 1 98.81 86 MET A O 1
ATOM 690 N N . ILE A 1 87 ? 3.359 6.207 3.973 1 98.69 87 ILE A N 1
ATOM 691 C CA . ILE A 1 87 ? 4.215 7 3.098 1 98.69 87 ILE A CA 1
ATOM 692 C C . ILE A 1 87 ? 5.668 6.562 3.264 1 98.69 87 ILE A C 1
ATOM 694 O O . ILE A 1 87 ? 6.176 6.48 4.383 1 98.69 87 ILE A O 1
ATOM 698 N N . PHE A 1 88 ? 6.281 6.262 2.096 1 97.69 88 PHE A N 1
ATOM 699 C CA . PHE A 1 88 ? 7.68 5.859 2.23 1 97.69 88 PHE A CA 1
ATOM 700 C C . PHE A 1 88 ? 8.445 6.125 0.94 1 97.69 88 PHE A C 1
ATOM 702 O O . PHE A 1 88 ? 7.844 6.281 -0.124 1 97.69 88 PHE A O 1
ATOM 709 N N . LYS A 1 89 ? 9.695 6.336 1.133 1 95.38 89 LYS A N 1
ATOM 710 C CA . LYS A 1 89 ? 10.609 6.574 0.016 1 95.38 89 LYS A CA 1
ATOM 711 C C . LYS A 1 89 ? 11.484 5.352 -0.249 1 95.38 89 LYS A C 1
ATOM 713 O O . LYS A 1 89 ? 11.961 4.707 0.688 1 95.38 89 LYS A O 1
ATOM 718 N N . CYS A 1 90 ? 11.492 4.891 -1.529 1 84.44 90 CYS A N 1
ATOM 719 C CA . CYS A 1 90 ? 12.422 3.84 -1.933 1 84.44 90 CYS A CA 1
ATOM 720 C C . CYS A 1 90 ? 13.633 4.422 -2.648 1 84.44 90 CYS A C 1
ATOM 722 O O . CYS A 1 90 ? 13.484 5.145 -3.639 1 84.44 90 CYS A O 1
ATOM 724 N N . GLY A 1 91 ? 14.875 4.691 -1.912 1 66.44 91 GLY A N 1
ATOM 725 C CA . GLY A 1 91 ? 16.078 5.305 -2.438 1 66.44 91 GLY A CA 1
ATOM 726 C C . GLY A 1 91 ? 16.922 4.355 -3.268 1 66.44 91 GLY A C 1
ATOM 727 O O . GLY A 1 91 ? 16.906 3.143 -3.047 1 66.44 91 GLY A O 1
ATOM 728 N N . TYR A 1 92 ? 16.891 3.783 -4.496 1 52.91 92 TYR A N 1
ATOM 729 C CA . TYR A 1 92 ? 18.125 3.223 -5.043 1 52.91 92 TYR A CA 1
ATOM 730 C C . TYR A 1 92 ? 18.922 4.281 -5.797 1 52.91 92 TYR A C 1
ATOM 732 O O . TYR A 1 92 ? 18.344 5.262 -6.285 1 52.91 92 TYR A O 1
ATOM 740 N N . MET B 1 1 ? -9.141 -31.344 2.977 1 35.84 1 MET B N 1
ATOM 741 C CA . MET B 1 1 ? -8.914 -29.906 3.174 1 35.84 1 MET B CA 1
ATOM 742 C C . MET B 1 1 ? -9.438 -29.109 1.994 1 35.84 1 MET B C 1
ATOM 744 O O . MET B 1 1 ? -9.023 -29.312 0.854 1 35.84 1 MET B O 1
ATOM 748 N N . SER B 1 2 ? -10.578 -28.656 1.851 1 40.44 2 SER B N 1
ATOM 749 C CA . SER B 1 2 ? -11.328 -28.344 0.638 1 40.44 2 SER B CA 1
ATOM 750 C C . SER B 1 2 ? -10.57 -27.344 -0.237 1 40.44 2 SER B C 1
ATOM 752 O O . SER B 1 2 ? -10.102 -26.312 0.25 1 40.44 2 SER B O 1
ATOM 754 N N . THR B 1 3 ? -9.734 -27.625 -1.218 1 45.78 3 THR B N 1
ATOM 755 C CA . THR B 1 3 ? -8.969 -26.938 -2.248 1 45.78 3 THR B CA 1
ATOM 756 C C . THR B 1 3 ? -9.734 -25.734 -2.783 1 45.78 3 THR B C 1
ATOM 758 O O . THR B 1 3 ? -10.453 -25.844 -3.777 1 45.78 3 THR B O 1
ATOM 761 N N . GLY B 1 4 ? -10.586 -25.094 -2.027 1 51.88 4 GLY B N 1
ATOM 762 C CA . GLY B 1 4 ? -11.555 -24.094 -2.439 1 51.88 4 GLY B CA 1
ATOM 763 C C . GLY B 1 4 ? -10.984 -23.094 -3.426 1 51.88 4 GLY B C 1
ATOM 764 O O . GLY B 1 4 ? -9.789 -22.797 -3.4 1 51.88 4 GLY B O 1
ATOM 765 N N . ASN B 1 5 ? -11.523 -23.062 -4.656 1 75.06 5 ASN B N 1
ATOM 766 C CA . ASN B 1 5 ? -11.125 -22.328 -5.852 1 75.06 5 ASN B CA 1
ATOM 767 C C . ASN B 1 5 ? -11.102 -20.812 -5.609 1 75.06 5 ASN B C 1
ATOM 769 O O . ASN B 1 5 ? -12.148 -20.219 -5.371 1 75.06 5 ASN B O 1
ATOM 773 N N . ASP B 1 6 ? -9.906 -20.297 -5.086 1 86.88 6 ASP B N 1
ATOM 774 C CA . ASP B 1 6 ? -9.781 -18.844 -4.977 1 86.88 6 ASP B CA 1
ATOM 775 C C . ASP B 1 6 ? -10.133 -18.156 -6.293 1 86.88 6 ASP B C 1
ATOM 777 O O . ASP B 1 6 ? -9.797 -18.672 -7.367 1 86.88 6 ASP B O 1
ATOM 781 N N . ARG B 1 7 ? -11.047 -17.203 -6.168 1 93.12 7 ARG B N 1
ATOM 782 C CA . ARG B 1 7 ? -11.281 -16.344 -7.32 1 93.12 7 ARG B CA 1
ATOM 783 C C . ARG B 1 7 ? -10.211 -15.258 -7.418 1 93.12 7 ARG B C 1
ATOM 785 O O . ARG B 1 7 ? -10.023 -14.484 -6.484 1 93.12 7 ARG B O 1
ATOM 792 N N . ILE B 1 8 ? -9.484 -15.359 -8.492 1 96.31 8 ILE B N 1
ATOM 793 C CA . ILE B 1 8 ? -8.414 -14.398 -8.695 1 96.31 8 ILE B CA 1
ATOM 794 C C . ILE B 1 8 ? -8.742 -13.508 -9.898 1 96.31 8 ILE B C 1
ATOM 796 O O . ILE B 1 8 ? -9.133 -14 -10.953 1 96.31 8 ILE B O 1
ATOM 800 N N . GLU B 1 9 ? -8.719 -12.289 -9.656 1 97.81 9 GLU B N 1
ATOM 801 C CA . GLU B 1 9 ? -8.906 -11.289 -10.711 1 97.81 9 GLU B CA 1
ATOM 802 C C . GLU B 1 9 ? -7.707 -10.352 -10.797 1 97.81 9 GLU B C 1
ATOM 804 O O . GLU B 1 9 ? -7.387 -9.656 -9.828 1 97.81 9 GLU B O 1
ATOM 809 N N . ILE B 1 10 ? -7.098 -10.328 -11.969 1 98.06 10 ILE B N 1
ATOM 810 C CA . ILE B 1 10 ? -6.016 -9.367 -12.18 1 98.06 10 ILE B CA 1
ATOM 811 C C . ILE B 1 10 ? -6.598 -8.016 -12.578 1 98.06 10 ILE B C 1
ATOM 813 O O . ILE B 1 10 ? -7.191 -7.883 -13.656 1 98.06 10 ILE B O 1
ATOM 817 N N . LYS B 1 11 ? -6.406 -7.094 -11.719 1 97.94 11 LYS B N 1
ATOM 818 C CA . LYS B 1 11 ? -6.953 -5.766 -11.984 1 97.94 11 LYS B CA 1
ATOM 819 C C . LYS B 1 11 ? -6.035 -4.973 -12.914 1 97.94 11 LYS B C 1
ATOM 821 O O . LYS B 1 11 ? -6.508 -4.27 -13.805 1 97.94 11 LYS B O 1
ATOM 826 N N . GLU B 1 12 ? -4.75 -4.965 -12.641 1 98 12 GLU B N 1
ATOM 827 C CA . GLU B 1 12 ? -3.732 -4.266 -13.422 1 98 12 GLU B CA 1
ATOM 828 C C . GLU B 1 12 ? -2.385 -4.98 -13.336 1 98 12 GLU B C 1
ATOM 830 O O . GLU B 1 12 ? -1.993 -5.449 -12.266 1 98 12 GLU B O 1
ATOM 835 N N . THR B 1 13 ? -1.678 -5.121 -14.555 1 98.5 13 THR B N 1
ATOM 836 C CA . THR B 1 13 ? -0.317 -5.645 -14.516 1 98.5 13 THR B CA 1
ATOM 837 C C . THR B 1 13 ? 0.445 -5.262 -15.781 1 98.5 13 THR B C 1
ATOM 839 O O . THR B 1 13 ? -0.148 -5.125 -16.859 1 98.5 13 THR B O 1
ATOM 842 N N . ASP B 1 14 ? 1.734 -5.004 -15.586 1 98.06 14 ASP B N 1
ATOM 843 C CA . ASP B 1 14 ? 2.607 -4.895 -16.75 1 98.06 14 ASP B CA 1
ATOM 844 C C . ASP B 1 14 ? 3.688 -5.973 -16.734 1 98.06 14 ASP B C 1
ATOM 846 O O . ASP B 1 14 ? 4.699 -5.859 -17.422 1 98.06 14 ASP B O 1
ATOM 850 N N . MET B 1 15 ? 3.443 -7.004 -15.883 1 97.94 15 MET B N 1
ATOM 851 C CA . MET B 1 15 ? 4.348 -8.148 -15.805 1 97.94 15 MET B CA 1
ATOM 852 C C . MET B 1 15 ? 4.152 -9.078 -17 1 97.94 15 MET B C 1
ATOM 854 O O . MET B 1 15 ? 3.09 -9.078 -17.625 1 97.94 15 MET B O 1
ATOM 858 N N . SER B 1 16 ? 5.195 -9.812 -17.312 1 98.19 16 SER B N 1
ATOM 859 C CA . SER B 1 16 ? 5.066 -10.836 -18.344 1 98.19 16 SER B CA 1
ATOM 860 C C . SER B 1 16 ? 4.105 -11.945 -17.906 1 98.19 16 SER B C 1
ATOM 862 O O . SER B 1 16 ? 3.92 -12.172 -16.703 1 98.19 16 SER B O 1
ATOM 864 N N . PRO B 1 17 ? 3.484 -12.664 -18.875 1 97.94 17 PRO B N 1
ATOM 865 C CA . PRO B 1 17 ? 2.566 -13.75 -18.531 1 97.94 17 PRO B CA 1
ATOM 866 C C . PRO B 1 17 ? 3.209 -14.805 -17.625 1 97.94 17 PRO B C 1
ATOM 868 O O . PRO B 1 17 ? 2.562 -15.305 -16.719 1 97.94 17 PRO B O 1
ATOM 871 N N . ASP B 1 18 ? 4.418 -15.055 -17.891 1 98.06 18 ASP B N 1
ATOM 872 C CA . ASP B 1 18 ? 5.102 -16.047 -17.078 1 98.06 18 ASP B CA 1
ATOM 873 C C . ASP B 1 18 ? 5.277 -15.555 -15.641 1 98.06 18 ASP B C 1
ATOM 875 O O . ASP B 1 18 ? 5.082 -16.312 -14.688 1 98.06 18 ASP B O 1
ATOM 879 N N . MET B 1 19 ? 5.691 -14.336 -15.469 1 98.12 19 MET B N 1
ATOM 880 C CA . MET B 1 19 ? 5.836 -13.75 -14.133 1 98.12 19 MET B CA 1
ATOM 881 C C . MET B 1 19 ? 4.492 -13.68 -13.422 1 98.12 19 MET B C 1
ATOM 883 O O . MET B 1 19 ? 4.406 -13.961 -12.227 1 98.12 19 MET B O 1
ATOM 887 N N . VAL B 1 20 ? 3.469 -13.359 -14.164 1 98.38 20 VAL B N 1
ATOM 888 C CA . VAL B 1 20 ? 2.123 -13.281 -13.609 1 98.38 20 VAL B CA 1
ATOM 889 C C . VAL B 1 20 ? 1.734 -14.633 -13.008 1 98.38 20 VAL B C 1
ATOM 891 O O . VAL B 1 20 ? 1.243 -14.703 -11.883 1 98.38 20 VAL B O 1
ATOM 894 N N . LYS B 1 21 ? 1.947 -15.648 -13.734 1 98.12 21 LYS B N 1
ATOM 895 C CA . LYS B 1 21 ? 1.611 -16.984 -13.258 1 98.12 21 LYS B CA 1
ATOM 896 C C . LYS B 1 21 ? 2.342 -17.297 -11.953 1 98.12 21 LYS B C 1
ATOM 898 O O . LYS B 1 21 ? 1.736 -17.812 -11.008 1 98.12 21 LYS B O 1
ATOM 903 N N . THR B 1 22 ? 3.607 -16.984 -12.023 1 98.25 22 THR B N 1
ATOM 904 C CA . THR B 1 22 ? 4.43 -17.25 -10.844 1 98.25 22 THR B CA 1
ATOM 905 C C . THR B 1 22 ? 3.93 -16.453 -9.648 1 98.25 22 THR B C 1
ATOM 907 O O . THR B 1 22 ? 3.742 -17.016 -8.562 1 98.25 22 THR B O 1
ATOM 910 N N . VAL B 1 23 ? 3.672 -15.172 -9.789 1 98.38 23 VAL B N 1
ATOM 911 C CA . VAL B 1 23 ? 3.271 -14.273 -8.711 1 98.38 23 VAL B CA 1
ATOM 912 C C . VAL B 1 23 ? 1.895 -14.68 -8.188 1 98.38 23 VAL B C 1
ATOM 914 O O . VAL B 1 23 ? 1.661 -14.688 -6.977 1 98.38 23 VAL B O 1
ATOM 917 N N . VAL B 1 24 ? 1.016 -15.047 -9.078 1 98.19 24 VAL B N 1
ATOM 918 C CA . VAL B 1 24 ? -0.322 -15.484 -8.688 1 98.19 24 VAL B CA 1
ATOM 919 C C . VAL B 1 24 ? -0.225 -16.719 -7.801 1 98.19 24 VAL B C 1
ATOM 921 O O . VAL B 1 24 ? -0.912 -16.828 -6.781 1 98.19 24 VAL B O 1
ATOM 924 N N . ASP B 1 25 ? 0.6 -17.609 -8.18 1 98.06 25 ASP B N 1
ATOM 925 C CA . ASP B 1 25 ? 0.778 -18.828 -7.387 1 98.06 25 ASP B CA 1
ATOM 926 C C . ASP B 1 25 ? 1.323 -18.5 -5.996 1 98.06 25 ASP B C 1
ATOM 928 O O . ASP B 1 25 ? 0.892 -19.078 -5 1 98.06 25 ASP B O 1
ATOM 932 N N . ILE B 1 26 ? 2.254 -17.609 -5.973 1 98.31 26 ILE B N 1
ATOM 933 C CA . ILE B 1 26 ? 2.834 -17.188 -4.703 1 98.31 26 ILE B CA 1
ATOM 934 C C . ILE B 1 26 ? 1.748 -16.594 -3.811 1 98.31 26 ILE B C 1
ATOM 936 O O . ILE B 1 26 ? 1.663 -16.922 -2.623 1 98.31 26 ILE B O 1
ATOM 940 N N . VAL B 1 27 ? 0.905 -15.734 -4.355 1 98.38 27 VAL B N 1
ATOM 941 C CA . VAL B 1 27 ? -0.153 -15.062 -3.609 1 98.38 27 VAL B CA 1
ATOM 942 C C . VAL B 1 27 ? -1.161 -16.078 -3.098 1 98.38 27 VAL B C 1
ATOM 944 O O . VAL B 1 27 ? -1.605 -16.016 -1.95 1 98.38 27 VAL B O 1
ATOM 947 N N . ARG B 1 28 ? -1.47 -17.016 -3.979 1 97.44 28 ARG B N 1
ATOM 948 C CA . ARG B 1 28 ? -2.42 -18.062 -3.611 1 97.44 28 ARG B CA 1
ATOM 949 C C . ARG B 1 28 ? -1.922 -18.859 -2.41 1 97.44 28 ARG B C 1
ATOM 951 O O . ARG B 1 28 ? -2.668 -19.078 -1.454 1 97.44 28 ARG B O 1
ATOM 958 N N . ILE B 1 29 ? -0.71 -19.219 -2.461 1 97.44 29 ILE B N 1
ATOM 959 C CA . ILE B 1 29 ? -0.118 -20 -1.379 1 97.44 29 ILE B CA 1
ATOM 960 C C . ILE B 1 29 ? -0.084 -19.172 -0.102 1 97.44 29 ILE B C 1
ATOM 962 O O . ILE B 1 29 ? -0.465 -19.641 0.97 1 97.44 29 ILE B O 1
ATOM 966 N N . ALA B 1 30 ? 0.369 -17.922 -0.191 1 97.88 30 ALA B N 1
ATOM 967 C CA . ALA B 1 30 ? 0.453 -17.031 0.964 1 97.88 30 ALA B CA 1
ATOM 968 C C . ALA B 1 30 ? -0.905 -16.875 1.642 1 97.88 30 ALA B C 1
ATOM 970 O O . ALA B 1 30 ? -0.997 -16.891 2.871 1 97.88 30 ALA B O 1
ATOM 971 N N . ARG B 1 31 ? -1.946 -16.766 0.798 1 96.38 31 ARG B N 1
ATOM 972 C CA . ARG B 1 31 ? -3.295 -16.562 1.318 1 96.38 31 ARG B CA 1
ATOM 973 C C . ARG B 1 31 ? -3.816 -17.828 1.998 1 96.38 31 ARG B C 1
ATOM 975 O O . ARG B 1 31 ? -4.676 -17.75 2.877 1 96.38 31 ARG B O 1
ATOM 982 N N . GLN B 1 32 ? -3.309 -18.953 1.597 1 94.88 32 GLN B N 1
ATOM 983 C CA . GLN B 1 32 ? -3.723 -20.234 2.168 1 94.88 32 GLN B CA 1
ATOM 984 C C . GLN B 1 32 ? -3.072 -20.469 3.529 1 94.88 32 GLN B C 1
ATOM 986 O O . GLN B 1 32 ? -3.68 -21.062 4.418 1 94.88 32 GLN B O 1
ATOM 991 N N . ILE B 1 33 ? -1.919 -19.875 3.717 1 95.56 33 ILE B N 1
ATOM 992 C CA . ILE B 1 33 ? -1.141 -20.234 4.898 1 95.56 33 ILE B CA 1
ATOM 993 C C . ILE B 1 33 ? -1.251 -19.125 5.945 1 95.56 33 ILE B C 1
ATOM 995 O O . ILE B 1 33 ? -0.982 -19.359 7.129 1 95.56 33 ILE B O 1
ATOM 999 N N . HIS B 1 34 ? -1.571 -17.922 5.531 1 96.81 34 HIS B N 1
ATOM 1000 C CA . HIS B 1 34 ? -1.623 -16.797 6.461 1 96.81 34 HIS B CA 1
ATOM 1001 C C . HIS B 1 34 ? -3.016 -16.172 6.504 1 96.81 34 HIS B C 1
ATOM 1003 O O . HIS B 1 34 ? -3.676 -16.047 5.469 1 96.81 34 HIS B O 1
ATOM 1009 N N . PHE B 1 35 ? -3.357 -15.68 7.613 1 94.56 35 PHE B N 1
ATOM 1010 C CA . PHE B 1 35 ? -4.668 -15.07 7.777 1 94.56 35 PHE B CA 1
ATOM 1011 C C . PHE B 1 35 ? -4.566 -13.547 7.742 1 94.56 35 PHE B C 1
ATOM 1013 O O . PHE B 1 35 ? -5.359 -12.883 7.074 1 94.56 35 PHE B O 1
ATOM 1020 N N . LEU B 1 36 ? -3.596 -13.031 8.461 1 96.25 36 LEU B N 1
ATOM 1021 C CA . LEU B 1 36 ? -3.457 -11.586 8.555 1 96.25 36 LEU B CA 1
ATOM 1022 C C . LEU B 1 36 ? -2.85 -11.008 7.281 1 96.25 36 LEU B C 1
ATOM 1024 O O . LEU B 1 36 ? -1.916 -11.586 6.719 1 96.25 36 LEU B O 1
ATOM 1028 N N . ASP B 1 37 ? -3.328 -9.93 6.887 1 97.56 37 ASP B N 1
ATOM 1029 C CA . ASP B 1 37 ? -2.871 -9.258 5.672 1 97.56 37 ASP B CA 1
ATOM 1030 C C . ASP B 1 37 ? -1.371 -8.977 5.734 1 97.56 37 ASP B C 1
ATOM 1032 O O . ASP B 1 37 ? -0.653 -9.188 4.754 1 97.56 37 ASP B O 1
ATOM 1036 N N . LYS B 1 38 ? -0.889 -8.539 6.875 1 97.56 38 LYS B N 1
ATOM 1037 C CA . LYS B 1 38 ? 0.527 -8.211 6.996 1 97.56 38 LYS B CA 1
ATOM 1038 C C . LYS B 1 38 ? 1.401 -9.445 6.812 1 97.56 38 LYS B C 1
ATOM 1040 O O . LYS B 1 38 ? 2.506 -9.352 6.273 1 97.56 38 LYS B O 1
ATOM 1045 N N . ASP B 1 39 ? 0.966 -10.609 7.195 1 98.44 39 AS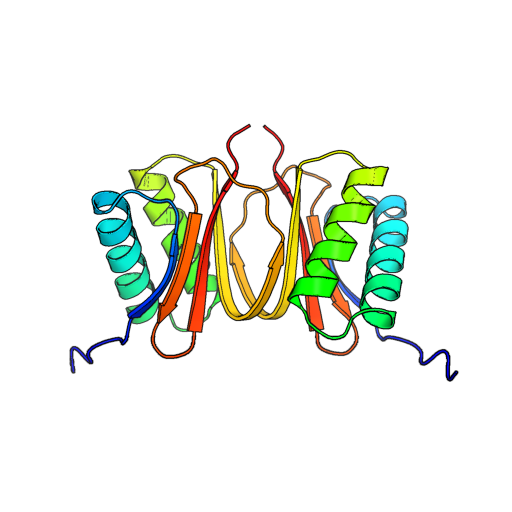P B N 1
ATOM 1046 C CA . ASP B 1 39 ? 1.723 -11.844 7.047 1 98.44 39 ASP B CA 1
ATOM 1047 C C . ASP B 1 39 ? 1.705 -12.328 5.598 1 98.44 39 ASP B C 1
ATOM 1049 O O . ASP B 1 39 ? 2.701 -12.859 5.102 1 98.44 39 ASP B O 1
ATOM 1053 N N . VAL B 1 40 ? 0.563 -12.125 4.961 1 98.5 40 VAL B N 1
ATOM 1054 C CA . VAL B 1 40 ? 0.488 -12.438 3.537 1 98.5 40 VAL B CA 1
ATOM 1055 C C . VAL B 1 40 ? 1.475 -11.562 2.764 1 98.5 40 VAL B C 1
ATOM 1057 O O . VAL B 1 40 ? 2.252 -12.07 1.948 1 98.5 40 VAL B O 1
ATOM 1060 N N . ALA B 1 41 ? 1.485 -10.32 3.121 1 98.75 41 ALA B N 1
ATOM 1061 C CA . ALA B 1 41 ? 2.385 -9.383 2.457 1 98.75 41 ALA B CA 1
ATOM 1062 C C . ALA B 1 41 ? 3.844 -9.781 2.658 1 98.75 41 ALA B C 1
ATOM 1064 O O . ALA B 1 41 ? 4.633 -9.773 1.711 1 98.75 41 ALA B O 1
ATOM 1065 N N . ALA B 1 42 ? 4.172 -10.164 3.857 1 98.62 42 ALA B N 1
ATOM 1066 C CA . ALA B 1 42 ? 5.543 -10.555 4.176 1 98.62 42 ALA B CA 1
ATOM 1067 C C . ALA B 1 42 ? 5.953 -11.797 3.396 1 98.62 42 ALA B C 1
ATOM 1069 O O . ALA B 1 42 ? 7.047 -11.852 2.826 1 98.62 42 ALA B O 1
ATOM 1070 N N . HIS B 1 43 ? 5.047 -12.711 3.35 1 98.75 43 HIS B N 1
ATOM 1071 C CA . HIS B 1 43 ? 5.328 -13.961 2.656 1 98.75 43 HIS B CA 1
ATOM 1072 C C . HIS B 1 43 ? 5.527 -13.727 1.161 1 98.75 43 HIS B C 1
ATOM 1074 O O . HIS B 1 43 ? 6.492 -14.219 0.575 1 98.75 43 HIS B O 1
ATOM 1080 N N . VAL B 1 44 ? 4.656 -12.977 0.568 1 98.75 44 VAL B N 1
ATOM 1081 C CA . VAL B 1 44 ? 4.727 -12.703 -0.864 1 98.75 44 VAL B CA 1
ATOM 1082 C C . VAL B 1 44 ? 6.023 -11.969 -1.188 1 98.75 44 VAL B C 1
ATOM 1084 O O . VAL B 1 44 ? 6.734 -12.328 -2.127 1 98.75 44 VAL B O 1
ATOM 1087 N N . LYS B 1 45 ? 6.297 -10.969 -0.394 1 98.44 45 LYS B N 1
ATOM 1088 C CA . LYS B 1 45 ? 7.512 -10.195 -0.627 1 98.44 45 LYS B CA 1
ATOM 1089 C C . LYS B 1 45 ? 8.75 -11.086 -0.562 1 98.44 45 LYS B C 1
ATOM 1091 O O . LYS B 1 45 ? 9.609 -11.023 -1.441 1 98.44 45 LYS B O 1
ATOM 1096 N N . ASP B 1 46 ? 8.828 -11.898 0.458 1 98.38 46 ASP B N 1
ATOM 1097 C CA . ASP B 1 46 ? 9.984 -12.766 0.645 1 98.38 46 ASP B CA 1
ATOM 1098 C C . ASP B 1 46 ? 10.156 -13.711 -0.544 1 98.38 46 ASP B C 1
ATOM 1100 O O . ASP B 1 46 ? 11.258 -13.852 -1.074 1 98.38 46 ASP B O 1
ATOM 1104 N N . LYS B 1 47 ? 9.117 -14.281 -0.994 1 98.56 47 LYS B N 1
ATOM 1105 C CA . LYS B 1 47 ? 9.188 -15.281 -2.062 1 98.56 47 LYS B CA 1
ATOM 1106 C C . LYS B 1 47 ? 9.523 -14.625 -3.398 1 98.56 47 LYS B C 1
ATOM 1108 O O . LYS B 1 47 ? 10.336 -15.148 -4.168 1 98.56 47 LYS B O 1
ATOM 1113 N N . ILE B 1 48 ? 8.93 -13.523 -3.666 1 98.19 48 ILE B N 1
ATOM 1114 C CA . ILE B 1 48 ? 9.18 -12.852 -4.934 1 98.19 48 ILE B CA 1
ATOM 1115 C C . ILE B 1 48 ? 10.625 -12.359 -4.984 1 98.19 48 ILE B C 1
ATOM 1117 O O . ILE B 1 48 ? 11.266 -12.391 -6.035 1 98.19 48 ILE B O 1
ATOM 1121 N N . GLU B 1 49 ? 11.07 -11.922 -3.861 1 97.12 49 GLU B N 1
ATOM 1122 C CA . GLU B 1 49 ? 12.445 -11.445 -3.818 1 97.12 49 GLU B CA 1
ATOM 1123 C C . GLU B 1 49 ? 13.438 -12.594 -3.977 1 97.12 49 GLU B C 1
ATOM 1125 O O . GLU B 1 49 ? 14.523 -12.414 -4.543 1 97.12 49 GLU B O 1
ATOM 1130 N N . ASP B 1 50 ? 13.055 -13.734 -3.537 1 98.06 50 ASP B N 1
ATOM 1131 C CA . ASP B 1 50 ? 13.883 -14.922 -3.725 1 98.06 50 ASP B CA 1
ATOM 1132 C C . ASP B 1 50 ? 14.031 -15.258 -5.207 1 98.06 50 ASP B C 1
ATOM 1134 O O . ASP B 1 50 ? 15.078 -15.75 -5.637 1 98.06 50 ASP B O 1
ATOM 1138 N N . ILE B 1 51 ? 13.023 -14.961 -5.906 1 97.69 51 ILE B N 1
ATOM 1139 C CA . ILE B 1 51 ? 12.953 -15.398 -7.297 1 97.69 51 ILE B CA 1
ATOM 1140 C C . ILE B 1 51 ? 13.461 -14.289 -8.219 1 97.69 51 ILE B C 1
ATOM 1142 O O . ILE B 1 51 ? 14.211 -14.555 -9.156 1 97.69 51 ILE B O 1
ATOM 1146 N N . TYR B 1 52 ? 13.062 -13.023 -7.902 1 95.94 52 TYR B N 1
ATOM 1147 C CA . TYR B 1 52 ? 13.281 -11.969 -8.883 1 95.94 52 TYR B CA 1
ATOM 1148 C C . TYR B 1 52 ? 14.227 -10.898 -8.344 1 95.94 52 TYR B C 1
ATOM 1150 O O . TYR B 1 52 ? 14.492 -9.898 -9.016 1 95.94 52 TYR B O 1
ATOM 1158 N N . GLY B 1 53 ? 14.758 -11.031 -7.156 1 94.81 53 GLY B N 1
ATOM 1159 C CA . GLY B 1 53 ? 15.703 -10.078 -6.598 1 94.81 53 GLY B CA 1
ATOM 1160 C C . GLY B 1 53 ? 15.039 -8.898 -5.914 1 94.81 53 GLY B C 1
ATOM 1161 O O . GLY B 1 53 ? 13.977 -8.445 -6.34 1 94.81 53 GLY B O 1
ATOM 1162 N N . SER B 1 54 ? 15.617 -8.297 -4.945 1 93.12 54 SER B N 1
ATOM 1163 C CA . SER B 1 54 ? 15.102 -7.184 -4.152 1 93.12 54 SER B CA 1
ATOM 1164 C C . SER B 1 54 ? 15.406 -5.844 -4.809 1 93.12 54 SER B C 1
ATOM 1166 O O . SER B 1 54 ? 16.297 -5.75 -5.652 1 93.12 54 SER B O 1
ATOM 1168 N N . PRO B 1 55 ? 14.648 -4.844 -4.492 1 94 55 PRO B N 1
ATOM 1169 C CA . PRO B 1 55 ? 13.602 -4.723 -3.477 1 94 55 PRO B CA 1
ATOM 1170 C C . PRO B 1 55 ? 12.195 -4.766 -4.07 1 94 55 PRO B C 1
ATOM 1172 O O . PRO B 1 55 ? 11.969 -4.234 -5.164 1 94 55 PRO B O 1
ATOM 1175 N N . TRP B 1 56 ? 11.273 -5.445 -3.459 1 96.56 56 TRP B N 1
ATOM 1176 C CA . TRP B 1 56 ? 9.852 -5.449 -3.801 1 96.56 56 TRP B CA 1
ATOM 1177 C C . TRP B 1 56 ? 9.016 -4.902 -2.65 1 96.56 56 TRP B C 1
ATOM 1179 O O . TRP B 1 56 ? 9.469 -4.863 -1.506 1 96.56 56 TRP B O 1
ATOM 1189 N N . HIS B 1 57 ? 7.812 -4.441 -2.951 1 97.94 57 HIS B N 1
ATOM 1190 C CA . HIS B 1 57 ? 6.84 -3.939 -1.987 1 97.94 57 HIS B CA 1
ATOM 1191 C C . HIS B 1 57 ? 5.477 -4.598 -2.186 1 97.94 57 HIS B C 1
ATOM 1193 O O . HIS B 1 57 ? 5.039 -4.797 -3.32 1 97.94 57 HIS B O 1
ATOM 1199 N N . VAL B 1 58 ? 4.887 -4.961 -1.147 1 98.62 58 VAL B N 1
ATOM 1200 C CA . VAL B 1 58 ? 3.605 -5.656 -1.231 1 98.62 58 VAL B CA 1
ATOM 1201 C C . VAL B 1 58 ? 2.609 -5.023 -0.264 1 98.62 58 VAL B C 1
ATOM 1203 O O . VAL B 1 58 ? 2.943 -4.75 0.893 1 98.62 58 VAL B O 1
ATOM 1206 N N . VAL B 1 59 ? 1.44 -4.746 -0.727 1 98.75 59 VAL B N 1
ATOM 1207 C CA . VAL B 1 59 ? 0.321 -4.262 0.074 1 98.75 59 VAL B CA 1
ATOM 1208 C C . VAL B 1 59 ? -0.875 -5.195 -0.093 1 98.75 59 VAL B C 1
ATOM 1210 O O . VAL B 1 59 ? -1.217 -5.582 -1.213 1 98.75 59 VAL B O 1
ATOM 1213 N N . VAL B 1 60 ? -1.48 -5.574 1.004 1 98.75 60 VAL B N 1
ATOM 1214 C CA . VAL B 1 60 ? -2.617 -6.488 1.047 1 98.75 60 VAL B CA 1
ATOM 1215 C C . VAL B 1 60 ? -3.736 -5.883 1.892 1 98.75 60 VAL B C 1
ATOM 1217 O O . VAL B 1 60 ? -3.502 -5.445 3.021 1 98.75 60 VAL B O 1
ATOM 1220 N N . GLY B 1 61 ? -4.988 -5.836 1.312 1 98.12 61 GLY B N 1
ATOM 1221 C CA . GLY B 1 61 ? -6.043 -5.289 2.146 1 98.12 61 GLY B CA 1
ATOM 1222 C C . GLY B 1 61 ? -7.406 -5.316 1.478 1 98.12 61 GLY B C 1
ATOM 1223 O O . GLY B 1 61 ? -7.5 -5.449 0.256 1 98.12 61 GLY B O 1
ATOM 1224 N N . LYS B 1 62 ? -8.438 -5.172 2.23 1 96.81 62 LYS B N 1
ATOM 12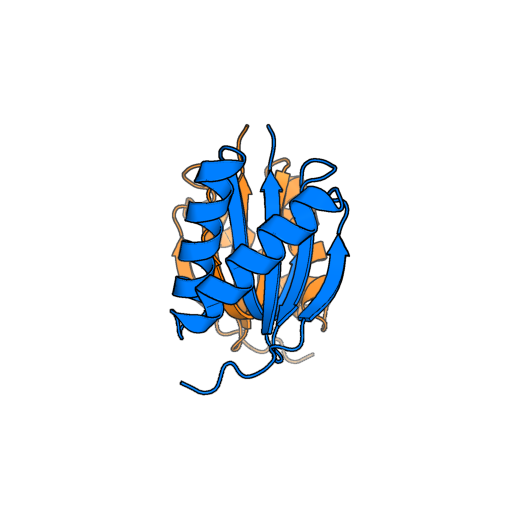25 C CA . LYS B 1 62 ? -9.82 -5.16 1.757 1 96.81 62 LYS B CA 1
ATOM 1226 C C . LYS B 1 62 ? -10.133 -3.865 1.014 1 96.81 62 LYS B C 1
ATOM 1228 O O . LYS B 1 62 ? -10.875 -3.875 0.028 1 96.81 62 LYS B O 1
ATOM 1233 N N . SER B 1 63 ? -9.484 -2.781 1.527 1 96.12 63 SER B N 1
ATOM 1234 C CA . SER B 1 63 ? -9.797 -1.473 0.963 1 96.12 63 SER B CA 1
ATOM 1235 C C . SER B 1 63 ? -8.617 -0.518 1.08 1 96.12 63 SER B C 1
ATOM 1237 O O . SER B 1 63 ? -8.234 -0.13 2.186 1 96.12 63 SER B O 1
ATOM 1239 N N . PHE B 1 64 ? -8.141 -0.148 -0.085 1 98 64 PHE B N 1
ATOM 1240 C CA . PHE B 1 64 ? -7.098 0.872 -0.105 1 98 64 PHE B CA 1
ATOM 1241 C C . PHE B 1 64 ? -6.949 1.468 -1.5 1 98 64 PHE B C 1
ATOM 1243 O O . PHE B 1 64 ? -7.297 0.827 -2.494 1 98 64 PHE B O 1
ATOM 1250 N N . GLY B 1 65 ? -6.527 2.66 -1.528 1 97.81 65 GLY B N 1
ATOM 1251 C CA . GLY B 1 65 ? -6 3.332 -2.705 1 97.81 65 GLY B CA 1
ATOM 1252 C C . GLY B 1 65 ? -4.516 3.639 -2.604 1 97.81 65 GLY B C 1
ATOM 1253 O O . GLY B 1 65 ? -3.953 3.652 -1.507 1 97.81 65 GLY B O 1
ATOM 1254 N N . SER B 1 66 ? -3.906 3.822 -3.844 1 97.94 66 SER B N 1
ATOM 1255 C CA . SER B 1 66 ? -2.463 4.027 -3.781 1 97.94 66 SER B CA 1
ATOM 1256 C C . SER B 1 66 ? -1.967 4.828 -4.98 1 97.94 66 SER B C 1
ATOM 1258 O O . SER B 1 66 ? -2.686 4.988 -5.969 1 97.94 66 SER B O 1
ATOM 1260 N N . ARG B 1 67 ? -0.888 5.418 -4.77 1 97.5 67 ARG B N 1
ATOM 1261 C CA . ARG B 1 67 ? -0.066 6.004 -5.824 1 97.5 67 ARG B CA 1
ATOM 1262 C C . ARG B 1 67 ? 1.409 5.68 -5.609 1 97.5 67 ARG B C 1
ATOM 1264 O O . ARG B 1 67 ? 2.012 6.129 -4.633 1 97.5 67 ARG B O 1
ATOM 1271 N N . VAL B 1 68 ? 1.948 4.824 -6.594 1 96.19 68 VAL B N 1
ATOM 1272 C CA . VAL B 1 68 ? 3.312 4.344 -6.402 1 96.19 68 VAL B CA 1
ATOM 1273 C C . VAL B 1 68 ? 4.105 4.508 -7.695 1 96.19 68 VAL B C 1
ATOM 1275 O O . VAL B 1 68 ? 3.523 4.59 -8.781 1 96.19 68 VAL B O 1
ATOM 1278 N N . SER B 1 69 ? 5.387 4.648 -7.547 1 93.38 69 SER B N 1
ATOM 1279 C CA . SER B 1 69 ? 6.297 4.59 -8.688 1 93.38 69 SER B CA 1
ATOM 1280 C C . SER B 1 69 ? 7.012 3.244 -8.758 1 93.38 69 SER B C 1
ATOM 1282 O O . SER B 1 69 ? 7.449 2.713 -7.734 1 93.38 69 SER B O 1
ATOM 1284 N N . TYR B 1 70 ? 7.027 2.639 -9.891 1 91.69 70 TYR B N 1
ATOM 1285 C CA . TYR B 1 70 ? 7.629 1.315 -10.016 1 91.69 70 TYR B CA 1
ATOM 1286 C C . TYR B 1 70 ? 8.391 1.186 -11.328 1 91.69 70 TYR B C 1
ATOM 1288 O O . TYR B 1 70 ? 8.203 1.987 -12.25 1 91.69 70 TYR B O 1
ATOM 1296 N N . GLU B 1 71 ? 9.32 0.304 -11.375 1 91.44 71 GLU B N 1
ATOM 1297 C CA . GLU B 1 71 ? 10 -0.07 -12.609 1 91.44 71 GLU B CA 1
ATOM 1298 C C . GLU B 1 71 ? 9.055 -0.773 -13.57 1 91.44 71 GLU B C 1
ATOM 1300 O O . GLU B 1 71 ? 8.25 -1.612 -13.164 1 91.44 71 GLU B O 1
ATOM 1305 N N . ALA B 1 72 ? 9.258 -0.492 -14.781 1 93 72 ALA B N 1
ATOM 1306 C CA . ALA B 1 72 ? 8.398 -1.098 -15.789 1 93 72 ALA B CA 1
ATOM 1307 C C . ALA B 1 72 ? 8.492 -2.621 -15.758 1 93 72 ALA B C 1
ATOM 1309 O O . ALA B 1 72 ? 9.562 -3.176 -15.5 1 93 72 ALA B O 1
ATOM 1310 N N . ASN B 1 73 ? 7.398 -3.352 -15.914 1 96.12 73 ASN B N 1
ATOM 1311 C CA . ASN B 1 73 ? 7.273 -4.797 -16.062 1 96.12 73 ASN B CA 1
ATOM 1312 C C . ASN B 1 73 ? 7.266 -5.496 -14.695 1 96.12 73 ASN B C 1
ATOM 1314 O O . ASN B 1 73 ? 7.387 -6.719 -14.625 1 96.12 73 ASN B O 1
ATOM 1318 N N . TYR B 1 74 ? 7.133 -4.57 -13.672 1 97.06 74 TYR B N 1
ATOM 1319 C CA . TYR B 1 74 ? 7.203 -5.172 -12.352 1 97.06 74 TYR B CA 1
ATOM 1320 C C . TYR B 1 74 ? 6.102 -4.633 -11.445 1 97.06 74 TYR B C 1
ATOM 1322 O O . TYR B 1 74 ? 6.355 -4.273 -10.289 1 97.06 74 TYR B O 1
ATOM 1330 N N . PHE B 1 75 ? 4.922 -4.602 -11.984 1 98.12 75 PHE B N 1
ATOM 1331 C CA . PHE B 1 75 ? 3.756 -4.176 -11.219 1 98.12 75 PHE B CA 1
ATOM 1332 C C . PHE B 1 75 ? 2.602 -5.152 -11.406 1 98.12 75 PHE B C 1
ATOM 1334 O O . PHE B 1 75 ? 2.312 -5.574 -12.531 1 98.12 75 PHE B O 1
ATOM 1341 N N . MET B 1 76 ? 1.925 -5.375 -10.297 1 98.69 76 MET B N 1
ATOM 1342 C CA . MET B 1 76 ? 0.692 -6.156 -10.375 1 98.69 76 MET B CA 1
ATOM 1343 C C . MET B 1 76 ? -0.28 -5.746 -9.273 1 98.69 76 MET B C 1
ATOM 1345 O O . MET B 1 76 ? 0.12 -5.574 -8.117 1 98.69 76 MET B O 1
ATOM 1349 N N . LEU B 1 77 ? -1.482 -5.547 -9.625 1 98.69 77 LEU B N 1
ATOM 1350 C CA . LEU B 1 77 ? -2.623 -5.441 -8.719 1 98.69 77 LEU B CA 1
ATOM 1351 C C . LEU B 1 77 ? -3.643 -6.543 -9 1 98.69 77 LEU B C 1
ATOM 1353 O O . LEU B 1 77 ? -4.145 -6.656 -10.125 1 98.69 77 LEU B O 1
ATOM 1357 N N . LEU B 1 78 ? -3.932 -7.328 -8.039 1 98.62 78 LEU B N 1
ATOM 1358 C CA . LEU B 1 78 ? -4.918 -8.391 -8.211 1 98.62 78 LEU B CA 1
ATOM 1359 C C . LEU B 1 78 ? -5.844 -8.477 -7.004 1 98.62 78 LEU B C 1
ATOM 1361 O O . LEU B 1 78 ? -5.566 -7.879 -5.961 1 98.62 78 LEU B O 1
ATOM 1365 N N . LYS B 1 79 ? -6.922 -9.141 -7.242 1 98 79 LYS B N 1
ATOM 1366 C CA . LYS B 1 79 ? -7.875 -9.477 -6.188 1 98 79 LYS B CA 1
ATOM 1367 C C . LYS B 1 79 ? -7.988 -10.992 -6.012 1 98 79 LYS B C 1
ATOM 1369 O O . LYS B 1 79 ? -8.109 -11.727 -6.988 1 98 79 LYS B O 1
ATOM 1374 N N . ILE B 1 80 ? -7.875 -11.398 -4.688 1 97 80 ILE B N 1
ATOM 1375 C CA . ILE B 1 80 ? -8.078 -12.805 -4.363 1 97 80 ILE B CA 1
ATOM 1376 C C . ILE B 1 80 ? -9.141 -12.93 -3.27 1 97 80 ILE B C 1
ATOM 1378 O O . ILE B 1 80 ? -8.93 -12.492 -2.137 1 97 80 ILE B O 1
ATOM 1382 N N . ASN B 1 81 ? -10.289 -13.547 -3.545 1 94 81 ASN B N 1
ATOM 1383 C CA . ASN B 1 81 ? -11.406 -13.711 -2.627 1 94 81 ASN B CA 1
ATOM 1384 C C . ASN B 1 81 ? -11.742 -12.406 -1.908 1 94 81 ASN B C 1
ATOM 1386 O O . ASN B 1 81 ? -11.836 -12.375 -0.68 1 94 81 ASN B O 1
ATOM 1390 N N . ASN B 1 82 ? -11.773 -11.328 -2.453 1 94 82 ASN B N 1
ATOM 1391 C CA . ASN B 1 82 ? -12.25 -10.031 -1.979 1 94 82 ASN B CA 1
ATOM 1392 C C . ASN B 1 82 ? -11.141 -9.258 -1.274 1 94 82 ASN B C 1
ATOM 1394 O O . ASN B 1 82 ? -11.414 -8.352 -0.48 1 94 82 ASN B O 1
ATOM 1398 N N . ILE B 1 83 ? -9.953 -9.688 -1.471 1 96.81 83 ILE B N 1
ATOM 1399 C CA . ILE B 1 83 ? -8.797 -8.984 -0.924 1 96.81 83 ILE B CA 1
ATOM 1400 C C . ILE B 1 83 ? -7.902 -8.5 -2.062 1 96.81 83 ILE B C 1
ATOM 1402 O O . ILE B 1 83 ? -7.625 -9.25 -3.002 1 96.81 83 ILE B O 1
ATOM 1406 N N . ASN B 1 84 ? -7.492 -7.262 -1.923 1 98.31 84 ASN B N 1
ATOM 1407 C CA . ASN B 1 84 ? -6.582 -6.711 -2.92 1 98.31 84 ASN B CA 1
ATOM 1408 C C . ASN B 1 84 ? -5.121 -6.965 -2.549 1 98.31 84 ASN B C 1
ATOM 1410 O O . ASN B 1 84 ? -4.75 -6.859 -1.38 1 98.31 84 ASN B O 1
ATOM 1414 N N . VAL B 1 85 ? -4.328 -7.293 -3.561 1 98.75 85 VAL B N 1
ATOM 1415 C CA . VAL B 1 85 ? -2.887 -7.445 -3.406 1 98.75 85 VAL B CA 1
ATOM 1416 C C . VAL B 1 85 ? -2.162 -6.617 -4.461 1 98.75 85 VAL B C 1
ATOM 1418 O O . VAL B 1 85 ? -2.383 -6.797 -5.664 1 98.75 85 VAL B O 1
ATOM 1421 N N . MET B 1 86 ? -1.33 -5.711 -3.969 1 98.81 86 MET B N 1
ATOM 1422 C CA . MET B 1 86 ? -0.5 -4.91 -4.863 1 98.81 86 MET B CA 1
ATOM 1423 C C . MET B 1 86 ? 0.978 -5.238 -4.676 1 98.81 86 MET B C 1
ATOM 1425 O O . MET B 1 86 ? 1.474 -5.258 -3.547 1 98.81 86 MET B O 1
ATOM 1429 N N . ILE B 1 87 ? 1.611 -5.52 -5.77 1 98.69 87 ILE B N 1
ATOM 1430 C CA . ILE B 1 87 ? 3.016 -5.918 -5.785 1 98.69 87 ILE B CA 1
ATOM 1431 C C . ILE B 1 87 ? 3.773 -5.086 -6.816 1 98.69 87 ILE B C 1
ATOM 1433 O O . ILE B 1 87 ? 3.352 -4.98 -7.973 1 98.69 87 ILE B O 1
ATOM 1437 N N . PHE B 1 88 ? 4.879 -4.492 -6.316 1 97.75 88 PHE B N 1
ATOM 1438 C CA . PHE B 1 88 ? 5.629 -3.707 -7.289 1 97.75 88 PHE B CA 1
ATOM 1439 C C . PHE B 1 88 ? 7.09 -3.584 -6.875 1 97.75 88 PHE B C 1
ATOM 1441 O O . PHE B 1 88 ? 7.43 -3.799 -5.711 1 97.75 88 PHE B O 1
ATOM 1448 N N . LYS B 1 89 ? 7.883 -3.42 -7.871 1 95.44 89 LYS B N 1
ATOM 1449 C CA . LYS B 1 89 ? 9.32 -3.252 -7.68 1 95.44 89 LYS B CA 1
ATOM 1450 C C . LYS B 1 89 ? 9.742 -1.806 -7.926 1 95.44 89 LYS B C 1
ATOM 1452 O O . LYS B 1 89 ? 9.266 -1.164 -8.859 1 95.44 89 LYS B O 1
ATOM 1457 N N . CYS B 1 90 ? 10.453 -1.21 -6.922 1 85 90 CYS B N 1
ATOM 1458 C CA . CYS B 1 90 ? 11.047 0.107 -7.121 1 85 90 CYS B CA 1
ATOM 1459 C C . CYS B 1 90 ? 12.523 -0.008 -7.488 1 85 90 CYS B C 1
ATOM 1461 O O . CYS B 1 90 ? 13.297 -0.65 -6.777 1 85 90 CYS B O 1
ATOM 1463 N N . GLY B 1 91 ? 12.938 0.093 -8.859 1 67.25 91 GLY B N 1
ATOM 1464 C CA . GLY B 1 91 ? 14.297 -0.055 -9.359 1 67.25 91 GLY B CA 1
ATOM 1465 C C . GLY B 1 91 ? 15.164 1.16 -9.094 1 67.25 91 GLY B C 1
ATOM 1466 O O . GLY B 1 91 ? 14.656 2.277 -8.977 1 67.25 91 GLY B O 1
ATOM 1467 N N . TYR B 1 92 ? 16.125 1.42 -8.094 1 52.72 92 TYR B N 1
ATOM 1468 C CA . TYR B 1 92 ? 17.188 2.391 -8.305 1 52.72 92 TYR B CA 1
ATOM 1469 C C . TYR B 1 92 ? 18.344 1.775 -9.102 1 52.72 92 TYR B C 1
ATOM 1471 O O . TYR B 1 92 ? 18.531 0.559 -9.07 1 52.72 92 TYR B O 1
#